Protein AF-A0A8H6H2A8-F1 (afdb_monomer)

Secondary structure (DSSP, 8-state):
---TT---PPPGGGSPPP-EESSHHHHHHHHHHHHGGGT--EEEEEEEE-TTS-EEEEEEEGGGSSPPPP---S---S------------EEEEEEE---HHHHHHHHHHHHHHHHHHT-SSHHHHHHHHHHHHHHH-GGGTT---------EEEEE------------------------------PPP----------PPP-PPPPPPTTSHHHHHHHHHHHHHHHHHHSPTTS---HHHHHHHTT--S---HHHHHHHHHTSTT-SSEEETTEEEPPPHHHHHHHHHHHHHHHHHHHHHHHHHHHH-SS-----HHHHHHHHHHHHHHTT---

Structure (mmCIF, N/CA/C/O backbone):
data_AF-A0A8H6H2A8-F1
#
_entry.id   AF-A0A8H6H2A8-F1
#
loop_
_atom_site.group_PDB
_atom_site.id
_atom_site.type_symbol
_atom_site.label_atom_id
_atom_site.label_alt_id
_atom_site.label_comp_id
_atom_site.label_asym_id
_atom_site.label_entity_id
_atom_site.label_seq_id
_atom_site.pdbx_PDB_ins_code
_atom_site.Cartn_x
_atom_site.Cartn_y
_atom_site.Cartn_z
_atom_site.occupancy
_atom_site.B_iso_or_equiv
_atom_site.auth_seq_id
_atom_site.auth_comp_id
_atom_site.auth_asym_id
_atom_site.auth_atom_id
_atom_site.pdbx_PDB_model_num
ATOM 1 N N . MET A 1 1 ? 60.264 13.060 -18.383 1.00 37.19 1 MET A N 1
ATOM 2 C CA . MET A 1 1 ? 59.856 11.649 -18.207 1.00 37.19 1 MET A CA 1
ATOM 3 C C . MET A 1 1 ? 58.954 11.602 -16.986 1.00 37.19 1 MET A C 1
ATOM 5 O O . MET A 1 1 ? 59.449 11.850 -15.898 1.00 37.19 1 MET A O 1
ATOM 9 N N . ASN A 1 2 ? 57.644 11.410 -17.161 1.00 39.28 2 ASN A N 1
ATOM 10 C CA . ASN A 1 2 ? 56.709 11.338 -16.032 1.00 39.28 2 ASN A CA 1
ATOM 11 C C . ASN A 1 2 ? 56.612 9.886 -15.532 1.00 39.28 2 ASN A C 1
ATOM 13 O O . ASN A 1 2 ? 56.582 8.978 -16.369 1.00 39.28 2 ASN A O 1
ATOM 17 N N . PRO A 1 3 ? 56.598 9.652 -14.207 1.00 50.25 3 PRO A N 1
ATOM 18 C CA . PRO A 1 3 ? 56.648 8.315 -13.637 1.00 50.25 3 PRO A CA 1
ATOM 19 C C . PRO A 1 3 ? 55.383 7.522 -13.974 1.00 50.25 3 PRO A C 1
ATOM 21 O O . PRO A 1 3 ? 54.251 7.975 -13.803 1.00 50.25 3 PRO A O 1
ATOM 24 N N . ILE A 1 4 ? 55.614 6.313 -14.474 1.00 53.09 4 ILE A N 1
ATOM 25 C CA . ILE A 1 4 ? 54.610 5.304 -14.792 1.00 53.09 4 ILE A CA 1
ATOM 26 C C . ILE A 1 4 ? 53.949 4.874 -13.476 1.00 53.09 4 ILE A C 1
ATOM 28 O O . ILE A 1 4 ? 54.603 4.243 -12.652 1.00 53.09 4 ILE A O 1
ATOM 32 N N . GLY A 1 5 ? 52.666 5.193 -13.274 1.00 55.97 5 GLY A N 1
ATOM 33 C CA . GLY A 1 5 ? 51.882 4.543 -12.215 1.00 55.97 5 GLY A CA 1
ATOM 34 C C . GLY A 1 5 ? 50.768 5.345 -11.549 1.00 55.97 5 GLY A C 1
ATOM 35 O O . GLY A 1 5 ? 49.921 4.729 -10.911 1.00 55.97 5 GLY A O 1
ATOM 36 N N . VAL A 1 6 ? 50.697 6.670 -11.701 1.00 45.81 6 VAL A N 1
ATOM 37 C CA . VAL A 1 6 ? 49.563 7.435 -11.153 1.00 45.81 6 VAL A CA 1
ATOM 38 C C . VAL A 1 6 ? 48.400 7.372 -12.153 1.00 45.81 6 VAL A C 1
ATOM 40 O O . VAL A 1 6 ? 48.590 7.768 -13.308 1.00 45.81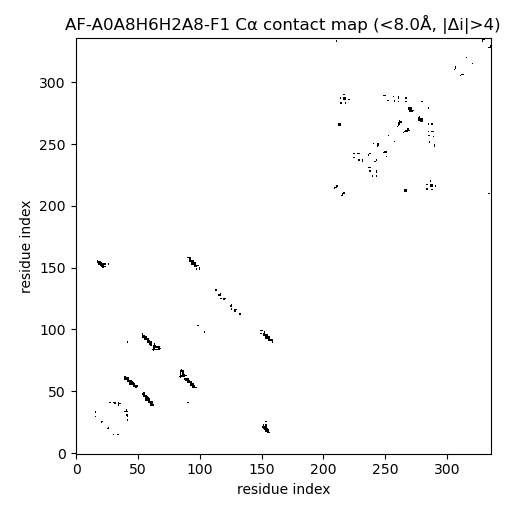 6 VAL A O 1
ATOM 43 N N . PRO A 1 7 ? 47.207 6.862 -11.781 1.00 48.47 7 PRO A N 1
ATOM 44 C CA . PRO A 1 7 ? 46.025 6.987 -12.623 1.00 48.47 7 PRO A CA 1
ATOM 45 C C . PRO A 1 7 ? 45.784 8.477 -12.842 1.00 48.47 7 PRO A C 1
ATOM 47 O O . PRO A 1 7 ? 45.537 9.193 -11.878 1.00 48.47 7 PRO A O 1
ATOM 50 N N . ILE A 1 8 ? 45.900 8.950 -14.082 1.00 53.94 8 ILE A N 1
ATOM 51 C CA . ILE A 1 8 ? 45.541 10.328 -14.424 1.00 53.94 8 ILE A CA 1
ATOM 52 C C . ILE A 1 8 ? 44.062 10.476 -14.031 1.00 53.94 8 ILE A C 1
ATOM 54 O O . ILE A 1 8 ? 43.236 9.761 -14.614 1.00 53.94 8 ILE A O 1
ATOM 58 N N . PRO A 1 9 ? 43.715 11.296 -13.019 1.00 54.91 9 PRO A N 1
ATOM 59 C CA . PRO A 1 9 ? 42.321 11.528 -12.687 1.00 54.91 9 PRO A CA 1
ATOM 60 C C . PRO A 1 9 ? 41.643 12.105 -13.927 1.00 54.91 9 PRO A C 1
ATOM 62 O O . PRO A 1 9 ? 42.248 12.878 -14.676 1.00 54.91 9 PRO A O 1
ATOM 65 N N . PHE A 1 10 ? 40.410 11.675 -14.193 1.00 56.97 10 PHE A N 1
ATOM 66 C CA . PHE A 1 10 ? 39.624 12.325 -15.234 1.00 56.97 10 PHE A CA 1
ATOM 67 C C . PHE A 1 10 ? 39.576 13.825 -14.909 1.00 56.97 10 PHE A C 1
ATOM 69 O O . PHE A 1 10 ? 39.328 14.155 -13.751 1.00 56.97 10 PHE A O 1
ATOM 76 N N . PRO A 1 11 ? 39.856 14.717 -15.876 1.00 66.38 11 PRO A N 1
ATOM 77 C CA . PRO A 1 11 ? 39.717 16.150 -15.650 1.00 66.38 11 PRO A CA 1
ATOM 78 C C . PRO A 1 11 ? 38.322 16.463 -15.099 1.00 66.38 11 PRO A C 1
ATOM 80 O O . PRO A 1 11 ? 37.357 15.857 -15.562 1.00 66.38 11 PRO A O 1
ATOM 83 N N . ASP A 1 12 ? 38.196 17.418 -14.176 1.00 61.22 12 ASP A N 1
ATOM 84 C CA . ASP A 1 12 ? 36.884 17.817 -13.631 1.00 61.22 12 ASP A CA 1
ATOM 85 C C . ASP A 1 12 ? 35.915 18.293 -14.734 1.00 61.22 12 ASP A C 1
ATOM 87 O O . ASP A 1 12 ? 34.704 18.145 -14.621 1.00 61.22 12 ASP A O 1
ATOM 91 N N . ASP A 1 13 ? 36.449 18.764 -15.867 1.00 68.06 13 ASP A N 1
ATOM 92 C CA . ASP A 1 13 ? 35.697 19.148 -17.071 1.00 68.06 13 ASP A CA 1
ATOM 93 C C . ASP A 1 13 ? 35.459 17.985 -18.069 1.00 68.06 13 ASP A C 1
ATOM 95 O O . ASP A 1 13 ? 35.102 18.175 -19.235 1.00 68.06 13 ASP A O 1
ATOM 99 N N . ALA A 1 14 ? 35.686 16.737 -17.653 1.00 69.62 14 ALA A N 1
ATOM 100 C CA . ALA A 1 14 ? 35.443 15.563 -18.493 1.00 69.62 14 ALA A CA 1
ATOM 101 C C . ALA A 1 14 ? 33.960 15.160 -18.551 1.00 69.62 14 ALA A C 1
ATOM 103 O O . ALA A 1 14 ? 33.600 14.291 -19.354 1.00 69.62 14 ALA A O 1
ATOM 104 N N . MET A 1 15 ? 33.103 15.756 -17.714 1.00 74.62 15 MET A N 1
ATOM 105 C CA . MET A 1 15 ? 31.691 15.396 -17.568 1.00 74.62 15 MET A CA 1
ATOM 106 C C . MET A 1 15 ? 30.780 16.629 -17.656 1.00 74.62 15 MET A C 1
ATOM 108 O O . MET A 1 15 ? 31.167 17.698 -17.185 1.00 74.62 15 MET A O 1
ATOM 112 N N . PRO A 1 16 ? 29.576 16.509 -18.253 1.00 82.94 16 PRO A N 1
ATOM 113 C CA . PRO A 1 16 ? 28.586 17.574 -18.159 1.00 82.94 16 PRO A CA 1
ATOM 114 C C . PRO A 1 16 ? 28.191 17.769 -16.688 1.00 82.94 16 PRO A C 1
ATOM 116 O O . PRO A 1 16 ? 28.151 16.775 -15.956 1.00 82.94 16 PRO A O 1
ATOM 119 N N . PRO A 1 17 ? 27.891 19.008 -16.261 1.00 80.62 17 PRO A N 1
ATOM 120 C CA . PRO A 1 17 ? 27.576 19.302 -14.869 1.00 80.62 17 PRO A CA 1
ATOM 121 C C . PRO A 1 17 ? 26.368 18.493 -14.391 1.00 80.62 17 PRO A C 1
ATOM 123 O O . PRO A 1 17 ? 25.389 18.321 -15.125 1.00 80.62 17 PRO A O 1
ATOM 126 N N . GLU A 1 18 ? 26.437 18.006 -13.152 1.00 81.44 18 GLU A N 1
ATOM 127 C CA . GLU A 1 18 ? 25.269 17.442 -12.484 1.00 81.44 18 GLU A CA 1
ATOM 128 C C . GLU A 1 18 ? 24.249 18.558 -12.225 1.00 81.44 18 GLU A C 1
ATOM 130 O O . GLU A 1 18 ? 24.601 19.674 -11.844 1.00 81.44 18 GLU A O 1
ATOM 135 N N . GLY A 1 19 ? 22.975 18.262 -12.465 1.00 80.69 19 GLY A N 1
ATOM 136 C CA . GLY A 1 19 ? 21.906 19.243 -12.364 1.00 80.69 19 GLY A CA 1
ATOM 137 C C . GLY A 1 19 ? 20.538 18.590 -12.254 1.00 80.69 19 GLY A C 1
ATOM 138 O O . GLY A 1 19 ? 20.377 17.387 -12.492 1.00 80.69 19 GLY A O 1
ATOM 139 N N . GLN A 1 20 ? 19.571 19.414 -11.867 1.00 83.00 20 GLN A N 1
ATOM 140 C CA . GLN A 1 20 ? 18.151 19.106 -11.899 1.00 83.00 20 GLN A CA 1
ATOM 141 C C . GLN A 1 20 ? 17.532 19.850 -13.078 1.00 83.00 20 GLN A C 1
ATOM 143 O O . GLN A 1 20 ? 17.804 21.032 -13.272 1.00 83.00 20 GLN A O 1
ATOM 148 N N . TYR A 1 21 ? 16.722 19.149 -13.860 1.00 84.38 21 TYR A N 1
ATOM 149 C CA . TYR A 1 21 ? 16.063 19.700 -15.043 1.00 84.38 21 TYR A CA 1
ATOM 150 C C . TYR A 1 21 ? 14.575 19.446 -14.941 1.00 84.38 21 TYR A C 1
ATOM 152 O O . TYR A 1 21 ? 14.200 18.329 -14.596 1.00 84.38 21 TYR A O 1
ATOM 160 N N . SER A 1 22 ? 13.762 20.446 -15.266 1.00 80.62 22 SER A N 1
ATOM 161 C CA . SER A 1 22 ? 12.299 20.401 -15.166 1.00 80.62 22 SER A CA 1
ATOM 162 C C . SER A 1 22 ? 11.651 19.453 -16.178 1.00 80.62 22 SER A C 1
ATOM 164 O O . SER A 1 22 ? 10.525 19.000 -15.973 1.00 80.62 22 SER A O 1
ATOM 166 N N . SER A 1 23 ? 12.363 19.140 -17.267 1.00 85.00 23 SER A N 1
ATOM 167 C CA . SER A 1 23 ? 11.914 18.199 -18.287 1.00 85.00 23 SER A CA 1
ATOM 168 C C . SER A 1 23 ? 13.063 17.428 -18.935 1.00 85.00 23 SER A C 1
ATOM 170 O O . SER A 1 23 ? 14.246 17.792 -18.875 1.00 85.00 23 SER A O 1
ATOM 172 N N . ARG A 1 24 ? 12.709 16.335 -19.619 1.00 85.50 24 ARG A N 1
ATOM 173 C CA . ARG A 1 24 ? 13.654 15.539 -20.412 1.00 85.50 24 ARG A CA 1
ATOM 174 C C . ARG A 1 24 ? 14.283 16.349 -21.543 1.00 85.50 24 ARG A C 1
ATOM 176 O O . ARG A 1 24 ? 15.448 16.133 -21.872 1.00 85.50 24 ARG A O 1
ATOM 183 N N . GLU A 1 25 ? 13.511 17.233 -22.158 1.00 88.50 25 GLU A N 1
ATOM 184 C CA . GLU A 1 25 ? 13.941 18.057 -23.289 1.00 88.50 25 GLU A CA 1
ATOM 185 C C . GLU A 1 25 ? 14.965 19.102 -22.850 1.00 88.50 25 GLU A C 1
ATOM 187 O O . GLU A 1 25 ? 15.980 19.295 -23.524 1.00 88.50 25 GLU A O 1
ATOM 192 N N . GLU A 1 26 ? 14.750 19.706 -21.681 1.00 89.50 26 GLU A N 1
ATOM 193 C CA . GLU A 1 26 ? 15.686 20.646 -21.072 1.00 89.50 26 GLU A CA 1
ATOM 194 C C . GLU A 1 26 ? 17.021 19.959 -20.755 1.00 89.50 26 GLU A C 1
ATOM 196 O O . GLU A 1 26 ? 18.082 20.429 -21.175 1.00 89.50 26 GLU A O 1
ATOM 201 N N . LEU A 1 27 ? 16.967 18.780 -20.124 1.00 91.44 27 LEU A N 1
ATOM 202 C CA . LEU A 1 27 ? 18.142 17.940 -19.884 1.00 91.44 27 LEU A CA 1
ATOM 203 C C . LEU A 1 27 ? 18.906 17.654 -21.187 1.00 91.44 27 LEU A C 1
ATOM 205 O O . LEU A 1 27 ? 20.123 17.825 -21.241 1.00 91.44 27 LEU A O 1
ATOM 209 N N . VAL A 1 28 ? 18.211 17.200 -22.238 1.00 90.62 28 VAL A N 1
ATOM 210 C CA . VAL A 1 28 ? 18.829 16.859 -23.534 1.00 90.62 28 VAL A CA 1
ATOM 211 C C . VAL A 1 28 ? 19.481 18.080 -24.177 1.00 90.62 28 VAL A C 1
ATOM 213 O O . VAL A 1 28 ? 20.552 17.961 -24.778 1.00 90.62 28 VAL A O 1
ATOM 216 N N . THR A 1 29 ? 18.858 19.244 -24.036 1.00 93.56 29 THR A N 1
ATOM 217 C CA . THR A 1 29 ? 19.388 20.512 -24.537 1.00 93.56 29 THR A CA 1
ATOM 218 C C . THR A 1 29 ? 20.667 20.887 -23.794 1.00 93.56 29 THR A C 1
ATOM 220 O O . THR A 1 29 ? 21.688 21.143 -24.433 1.00 93.56 29 THR A O 1
ATOM 223 N N . ALA A 1 30 ? 20.663 20.817 -22.461 1.00 92.00 30 ALA A N 1
ATOM 224 C CA . ALA A 1 30 ? 21.814 21.155 -21.629 1.00 92.00 30 ALA A CA 1
ATOM 225 C C . ALA A 1 30 ? 23.028 20.244 -21.890 1.00 92.00 30 ALA A C 1
ATOM 227 O O . ALA A 1 30 ? 24.137 20.729 -22.132 1.00 92.00 30 ALA A O 1
ATOM 228 N N . ILE A 1 31 ? 22.832 18.919 -21.917 1.00 92.69 31 ILE A N 1
ATOM 229 C CA . ILE A 1 31 ? 23.939 17.968 -22.135 1.00 92.69 31 ILE A CA 1
ATOM 230 C C . ILE A 1 31 ? 24.533 18.092 -23.544 1.00 92.69 31 ILE A C 1
ATOM 232 O O . ILE A 1 31 ? 25.737 17.905 -23.722 1.00 92.69 31 ILE A O 1
ATOM 236 N N . ASN A 1 32 ? 23.715 18.421 -24.553 1.00 92.62 32 ASN A N 1
ATOM 237 C CA . ASN A 1 32 ? 24.189 18.600 -25.924 1.00 92.62 32 ASN A CA 1
ATOM 238 C C . ASN A 1 32 ? 24.829 19.972 -26.146 1.00 92.62 32 ASN A C 1
ATOM 240 O O . ASN A 1 32 ? 25.811 20.043 -26.879 1.00 92.62 32 ASN A O 1
ATOM 244 N N . ALA A 1 33 ? 24.363 21.030 -25.476 1.00 92.69 33 ALA A N 1
ATOM 245 C CA . ALA A 1 33 ? 25.051 22.321 -25.455 1.00 92.69 33 ALA A CA 1
ATOM 246 C C . ALA A 1 33 ? 26.467 22.189 -24.866 1.00 92.69 33 ALA A C 1
ATOM 248 O O . ALA A 1 33 ? 27.418 22.760 -25.397 1.00 92.69 33 ALA A O 1
ATOM 249 N N . TRP A 1 34 ? 26.632 21.359 -23.830 1.00 90.69 34 TRP A N 1
ATOM 250 C CA . TRP A 1 34 ? 27.943 21.049 -23.255 1.00 90.69 34 TRP A CA 1
ATOM 251 C C . TRP A 1 34 ? 28.815 20.168 -24.175 1.00 90.69 34 TRP A C 1
ATOM 253 O O . TRP A 1 34 ? 30.027 20.379 -24.286 1.00 90.69 34 TRP A O 1
ATOM 263 N N . ALA A 1 35 ? 28.220 19.192 -24.867 1.00 90.50 35 ALA A N 1
ATOM 264 C CA . ALA A 1 35 ? 28.941 18.258 -25.736 1.00 90.50 35 ALA A CA 1
ATOM 265 C C . ALA A 1 35 ? 29.340 18.854 -27.103 1.00 90.50 35 ALA A C 1
ATOM 267 O O . ALA A 1 35 ? 30.385 18.490 -27.651 1.00 90.50 35 ALA A O 1
ATOM 268 N N . ALA A 1 36 ? 28.555 19.796 -27.636 1.00 90.38 36 ALA A N 1
ATOM 269 C CA . ALA A 1 36 ? 28.758 20.417 -28.946 1.00 90.38 36 ALA A CA 1
ATOM 270 C C . ALA A 1 36 ? 30.177 20.989 -29.163 1.00 90.38 36 ALA A C 1
ATOM 272 O O . ALA A 1 36 ? 30.823 20.578 -30.134 1.00 90.38 36 ALA A O 1
ATOM 273 N N . PRO A 1 37 ? 30.731 21.848 -28.278 1.00 90.31 37 PRO A N 1
ATOM 274 C CA . PRO A 1 37 ? 32.101 22.350 -28.435 1.00 90.31 37 PRO A CA 1
ATOM 275 C C . PRO A 1 37 ? 33.167 21.249 -28.309 1.00 90.31 37 PRO A C 1
ATOM 277 O O . PRO A 1 37 ? 34.277 21.401 -28.811 1.00 90.31 37 PRO A O 1
ATOM 280 N N . ARG A 1 38 ? 32.830 20.106 -27.694 1.00 89.06 38 ARG A N 1
ATOM 281 C CA . ARG A 1 38 ? 33.706 18.929 -27.545 1.00 89.06 38 ARG A CA 1
ATOM 282 C C . ARG A 1 38 ? 33.599 17.962 -28.737 1.00 89.06 38 ARG A C 1
ATOM 284 O O . ARG A 1 38 ? 34.302 16.950 -28.797 1.00 89.06 38 ARG A O 1
ATOM 291 N N . GLY A 1 39 ? 32.758 18.284 -29.724 1.00 88.31 39 GLY A N 1
ATOM 292 C CA . GLY A 1 39 ? 32.689 17.618 -31.024 1.00 88.31 39 GLY A CA 1
ATOM 293 C C . GLY A 1 39 ? 31.913 16.299 -31.044 1.00 88.31 39 GLY A C 1
ATOM 294 O O . GLY A 1 39 ? 32.084 15.509 -31.979 1.00 88.31 39 GLY A O 1
ATOM 295 N N . TYR A 1 40 ? 31.089 16.027 -30.038 1.00 88.19 40 TYR A N 1
ATOM 296 C CA . TYR A 1 40 ? 30.204 14.861 -30.000 1.00 88.19 40 TYR A CA 1
ATOM 297 C C . TYR A 1 40 ? 28.810 15.258 -29.519 1.00 88.19 40 TYR A C 1
ATOM 299 O O . TYR A 1 40 ? 28.599 16.372 -29.051 1.00 88.19 40 TYR A O 1
ATOM 307 N N . ALA A 1 41 ? 27.858 14.341 -29.654 1.00 91.00 41 ALA A N 1
ATOM 308 C CA . ALA A 1 41 ? 26.495 14.531 -29.179 1.00 91.00 41 ALA A CA 1
ATOM 309 C C . ALA A 1 41 ? 26.055 13.339 -28.331 1.00 91.00 41 ALA A C 1
ATOM 311 O O . ALA A 1 41 ? 26.532 12.212 -28.498 1.00 91.00 41 ALA A O 1
ATOM 312 N N . PHE A 1 42 ? 25.127 13.587 -27.417 1.00 90.88 42 PHE A N 1
ATOM 313 C CA . PHE A 1 42 ? 24.469 12.552 -26.644 1.00 90.88 42 PHE A CA 1
ATOM 314 C C . PHE A 1 42 ? 23.199 12.085 -27.353 1.00 90.88 42 PHE A C 1
ATOM 316 O O . PHE A 1 42 ? 22.368 12.874 -27.792 1.00 90.88 42 PHE A O 1
ATOM 323 N N . SER A 1 43 ? 23.038 10.768 -27.430 1.00 89.44 43 SER A N 1
ATOM 324 C CA . SER A 1 43 ? 21.867 10.095 -27.991 1.00 89.44 43 SER A CA 1
ATOM 325 C C . SER A 1 43 ? 21.322 9.081 -26.994 1.00 89.44 43 SER A C 1
ATOM 327 O O . SER A 1 43 ? 22.065 8.549 -26.169 1.00 89.44 43 SER A O 1
ATOM 329 N N . VAL A 1 44 ? 20.019 8.810 -27.040 1.00 90.69 44 VAL A N 1
ATOM 330 C CA . VAL A 1 44 ? 19.383 7.851 -26.127 1.00 90.69 44 VAL A CA 1
ATOM 331 C C . VAL A 1 44 ? 19.896 6.445 -26.436 1.00 90.69 44 VAL A C 1
ATOM 333 O O . VAL A 1 44 ? 19.683 5.927 -27.529 1.00 90.69 44 VAL A O 1
ATOM 336 N N . LYS A 1 45 ? 20.553 5.814 -25.460 1.00 87.38 45 LYS A N 1
ATOM 337 C CA . LYS A 1 45 ? 20.998 4.418 -25.539 1.00 87.38 45 LYS A CA 1
ATOM 338 C C . LYS A 1 45 ? 19.904 3.460 -25.089 1.00 87.38 45 LYS A C 1
ATOM 340 O O . LYS A 1 45 ? 19.658 2.449 -25.736 1.00 87.38 45 LYS A O 1
ATOM 345 N N . SER A 1 46 ? 19.286 3.759 -23.951 1.00 87.94 46 SER A N 1
ATOM 346 C CA . SER A 1 46 ? 18.216 2.950 -23.372 1.00 87.94 46 SER A CA 1
ATOM 347 C C . SER A 1 46 ? 17.369 3.788 -22.428 1.00 87.94 46 SER A C 1
ATOM 349 O O . SER A 1 46 ? 17.894 4.654 -21.729 1.00 87.94 46 SER A O 1
ATOM 351 N N . SER A 1 47 ? 16.080 3.479 -22.365 1.00 89.81 47 SER A N 1
ATOM 352 C CA . SER A 1 47 ? 15.149 4.009 -21.374 1.00 89.81 47 SER A CA 1
ATOM 353 C C . SER A 1 47 ? 14.480 2.831 -20.681 1.00 89.81 47 SER A C 1
ATOM 355 O O . SER A 1 47 ? 14.055 1.897 -21.358 1.00 89.81 47 SER A O 1
ATOM 357 N N . VAL A 1 48 ? 14.438 2.841 -19.352 1.00 89.38 48 VAL A N 1
ATOM 358 C CA . VAL A 1 48 ? 13.823 1.776 -18.554 1.00 89.38 48 VAL A CA 1
ATOM 359 C C . VAL A 1 48 ? 12.974 2.412 -17.467 1.00 89.38 48 VAL A C 1
ATOM 361 O O . VAL A 1 48 ? 13.476 3.226 -16.693 1.00 89.38 48 VAL A O 1
ATOM 364 N N . VAL A 1 49 ? 11.709 2.005 -17.393 1.00 86.38 49 VAL A N 1
ATOM 365 C CA . VAL A 1 49 ? 10.841 2.306 -16.253 1.00 86.38 49 VAL A CA 1
ATOM 366 C C . VAL A 1 49 ? 11.199 1.334 -15.133 1.00 86.38 49 VAL A C 1
ATOM 368 O O . VAL A 1 49 ? 11.205 0.118 -15.324 1.00 86.38 49 VAL A O 1
ATOM 371 N N . THR A 1 50 ? 11.579 1.859 -13.976 1.00 78.19 50 THR A N 1
ATOM 372 C CA . THR A 1 50 ? 11.900 1.054 -12.801 1.00 78.19 50 THR A CA 1
ATOM 373 C C . THR A 1 50 ? 10.622 0.464 -12.198 1.00 78.19 50 THR A C 1
ATOM 375 O O . THR A 1 50 ? 9.539 1.015 -12.388 1.00 78.19 50 THR A O 1
ATOM 378 N N . PRO A 1 51 ? 10.716 -0.605 -11.384 1.00 75.50 51 PRO A N 1
ATOM 379 C CA . PRO A 1 51 ? 9.564 -1.130 -10.644 1.00 75.50 51 PRO A CA 1
ATOM 380 C C . PRO A 1 51 ? 8.868 -0.094 -9.745 1.00 75.50 51 PRO A C 1
ATOM 382 O O . PRO A 1 51 ? 7.706 -0.261 -9.402 1.00 75.50 51 PRO A O 1
ATOM 385 N N . SER A 1 52 ? 9.569 0.986 -9.384 1.00 71.19 52 SER A N 1
ATOM 386 C CA . SER A 1 52 ? 9.024 2.127 -8.644 1.00 71.19 52 SER A CA 1
ATOM 387 C C . SER A 1 52 ? 8.277 3.144 -9.524 1.00 71.19 52 SER A C 1
ATOM 389 O O . SER A 1 52 ? 8.018 4.245 -9.055 1.00 71.19 52 SER A O 1
ATOM 391 N N . GLY A 1 53 ? 8.036 2.842 -10.805 1.00 76.19 53 GLY A N 1
ATOM 392 C CA . GLY A 1 53 ? 7.362 3.726 -11.763 1.00 76.19 53 GLY A CA 1
ATOM 393 C C . GLY A 1 53 ? 8.213 4.878 -12.312 1.00 76.19 53 GLY A C 1
ATOM 394 O O . GLY A 1 53 ? 7.683 5.723 -13.017 1.00 76.19 53 GLY A O 1
ATOM 395 N N . ARG A 1 54 ? 9.520 4.931 -12.016 1.00 80.88 54 ARG A N 1
ATOM 396 C CA . ARG A 1 54 ? 10.404 6.047 -12.408 1.00 80.88 54 ARG A CA 1
ATOM 397 C C . ARG A 1 54 ? 11.147 5.736 -13.695 1.00 80.88 54 ARG A C 1
ATOM 399 O O . ARG A 1 54 ? 11.651 4.628 -13.863 1.00 80.88 54 ARG A O 1
ATOM 406 N N . THR A 1 55 ? 11.337 6.717 -14.561 1.00 86.94 55 THR A N 1
ATOM 407 C CA . THR A 1 55 ? 12.119 6.536 -15.784 1.00 86.94 55 THR A CA 1
ATOM 408 C C . THR A 1 55 ? 13.609 6.756 -15.533 1.00 86.94 55 THR A C 1
ATOM 410 O O . THR A 1 55 ? 14.058 7.823 -15.112 1.00 86.94 55 THR A O 1
ATOM 413 N N . ARG A 1 56 ? 14.426 5.752 -15.854 1.00 88.69 56 ARG A N 1
ATOM 414 C CA . ARG A 1 56 ? 15.881 5.889 -15.968 1.00 88.69 56 ARG A CA 1
ATOM 415 C C . ARG A 1 56 ? 16.269 5.902 -17.440 1.00 88.69 56 ARG A C 1
ATOM 417 O O . ARG A 1 56 ? 16.084 4.908 -18.142 1.00 88.69 56 ARG A O 1
ATOM 424 N N . VAL A 1 57 ? 16.883 6.992 -17.887 1.00 91.56 57 VAL A N 1
ATOM 425 C CA . VAL A 1 57 ? 17.368 7.148 -19.263 1.00 91.56 57 VAL A CA 1
ATOM 426 C C . VAL A 1 57 ? 18.891 7.151 -19.273 1.00 91.56 57 VAL A C 1
ATOM 428 O O . VAL A 1 57 ? 19.530 7.858 -18.499 1.00 91.56 57 VAL A O 1
ATOM 431 N N . ILE A 1 58 ? 19.490 6.357 -20.156 1.00 91.00 58 ILE A N 1
ATOM 432 C CA . ILE A 1 58 ? 20.929 6.368 -20.419 1.00 91.00 58 ILE A CA 1
ATOM 433 C C . ILE A 1 58 ? 21.156 7.068 -21.752 1.00 91.00 58 ILE A C 1
ATOM 435 O O . ILE A 1 58 ? 20.658 6.609 -22.783 1.00 91.00 58 ILE A O 1
ATOM 439 N N . TYR A 1 59 ? 21.949 8.134 -21.738 1.00 91.12 59 TYR A N 1
ATOM 440 C CA . TYR A 1 59 ? 22.420 8.808 -22.941 1.00 91.12 59 TYR A CA 1
ATOM 441 C C . TYR A 1 59 ? 23.871 8.417 -23.214 1.00 91.12 59 TYR A C 1
ATOM 443 O O . TYR A 1 59 ? 24.706 8.455 -22.316 1.00 91.12 59 TYR A O 1
ATOM 451 N N . SER A 1 60 ? 24.188 8.033 -24.447 1.00 90.12 60 SER A N 1
ATOM 452 C CA . SER A 1 60 ? 25.541 7.677 -24.879 1.00 90.12 60 SER A CA 1
ATOM 453 C C . SER A 1 60 ? 26.052 8.594 -25.974 1.00 90.12 60 SER A C 1
ATOM 455 O O . SER A 1 60 ? 25.272 9.094 -26.786 1.00 90.12 60 SER A O 1
ATOM 457 N N . CYS A 1 61 ? 27.374 8.736 -26.034 1.00 88.81 61 CYS A N 1
ATOM 458 C CA . CYS A 1 61 ? 28.060 9.406 -27.131 1.00 88.81 61 CYS A CA 1
ATOM 459 C C . CYS A 1 61 ? 27.657 8.799 -28.491 1.00 88.81 61 CYS A C 1
ATOM 461 O O . CYS A 1 61 ? 27.667 7.578 -28.670 1.00 88.81 61 CYS A O 1
ATOM 463 N N . ASP A 1 62 ? 27.357 9.648 -29.471 1.00 85.94 62 ASP A N 1
ATOM 464 C CA . ASP A 1 62 ? 27.032 9.294 -30.860 1.00 85.94 62 ASP A CA 1
ATOM 465 C C . ASP A 1 62 ? 28.153 8.503 -31.567 1.00 85.94 62 ASP A C 1
ATOM 467 O O . ASP A 1 62 ? 27.907 7.703 -32.477 1.00 85.94 62 ASP A O 1
ATOM 471 N N . ARG A 1 63 ? 29.394 8.638 -31.086 1.00 84.44 63 ARG A N 1
ATOM 472 C CA . ARG A 1 63 ? 30.557 7.849 -31.526 1.00 84.44 63 ARG A CA 1
ATOM 473 C C . ARG A 1 63 ? 30.610 6.438 -30.911 1.00 84.44 63 ARG A C 1
ATOM 475 O O . ARG A 1 63 ? 31.475 5.642 -31.280 1.00 84.44 63 ARG A O 1
ATOM 482 N N . GLY A 1 64 ? 29.719 6.107 -29.977 1.00 75.31 64 GLY A N 1
ATOM 483 C CA . GLY A 1 64 ? 29.704 4.841 -29.235 1.00 75.31 64 GLY A CA 1
ATOM 484 C C . GLY A 1 64 ? 28.945 3.690 -29.896 1.00 75.31 64 GLY A C 1
ATOM 485 O O . GLY A 1 64 ? 29.201 2.526 -29.589 1.00 75.31 64 GLY A O 1
ATOM 486 N N . ALA A 1 65 ? 28.022 3.976 -30.817 1.00 63.69 65 ALA A N 1
ATOM 487 C CA . ALA A 1 65 ? 27.161 2.946 -31.395 1.00 63.69 65 ALA A CA 1
ATOM 488 C C . ALA A 1 65 ? 27.935 1.996 -32.333 1.00 63.69 65 ALA A C 1
ATOM 490 O O . ALA A 1 65 ? 28.347 2.386 -33.420 1.00 63.69 65 ALA A O 1
ATOM 491 N N . GLY A 1 66 ? 28.072 0.718 -31.968 1.00 59.75 66 GLY A N 1
ATOM 492 C CA . GLY A 1 66 ? 28.593 -0.342 -32.843 1.00 59.75 66 GLY A CA 1
ATOM 493 C C . GLY A 1 66 ? 30.070 -0.707 -32.642 1.00 59.75 66 GLY A C 1
ATOM 494 O O . GLY A 1 66 ? 30.778 -0.141 -31.816 1.00 59.75 66 GLY A O 1
ATOM 495 N N . LYS A 1 67 ? 30.533 -1.717 -33.391 1.00 56.00 67 LYS A N 1
ATOM 496 C CA . LYS A 1 67 ? 31.922 -2.203 -33.333 1.00 56.00 67 LYS A CA 1
ATOM 497 C C . LYS A 1 67 ? 32.852 -1.208 -34.034 1.00 56.00 67 LYS A C 1
ATOM 499 O O . LYS A 1 67 ? 32.517 -0.736 -35.122 1.00 56.00 67 LYS A O 1
ATOM 504 N N . ALA A 1 68 ? 34.022 -0.944 -33.447 1.00 56.38 68 ALA A N 1
ATOM 505 C CA . ALA A 1 68 ? 35.089 -0.205 -34.118 1.00 56.38 68 ALA A CA 1
ATOM 506 C C . ALA A 1 68 ? 35.367 -0.828 -35.504 1.00 56.38 68 ALA A C 1
ATOM 508 O O . ALA A 1 68 ? 35.261 -2.056 -35.650 1.00 56.38 68 ALA A O 1
ATOM 509 N N . PRO A 1 69 ? 35.685 -0.023 -36.536 1.00 57.22 69 PRO A N 1
ATOM 510 C CA . PRO A 1 69 ? 35.987 -0.553 -37.857 1.00 57.22 69 PRO A CA 1
ATOM 511 C C . PRO A 1 69 ? 37.085 -1.613 -37.751 1.00 57.22 69 PRO A C 1
ATOM 513 O O . PRO A 1 69 ? 38.171 -1.335 -37.249 1.00 57.22 69 PRO A O 1
ATOM 516 N N . LYS A 1 70 ? 36.820 -2.837 -38.224 1.00 60.88 70 LYS A N 1
ATOM 517 C CA . LYS A 1 70 ? 37.891 -3.824 -38.389 1.00 60.88 70 LYS A CA 1
ATOM 518 C C . LYS A 1 70 ? 38.873 -3.246 -39.404 1.00 60.88 70 LYS A C 1
ATOM 520 O O . LYS A 1 70 ? 38.456 -2.951 -40.527 1.00 60.88 70 LYS A O 1
ATOM 525 N N . VAL A 1 71 ? 40.139 -3.083 -39.022 1.00 61.22 71 VAL A N 1
ATOM 526 C CA . VAL A 1 71 ? 41.218 -2.746 -39.958 1.00 61.22 71 VAL A CA 1
ATOM 527 C C . VAL A 1 71 ? 41.275 -3.881 -40.978 1.00 61.22 71 VAL A C 1
ATOM 529 O O . VAL A 1 71 ? 41.749 -4.973 -40.680 1.00 61.22 71 VAL A O 1
ATOM 532 N N . LYS A 1 72 ? 40.681 -3.676 -42.156 1.00 57.47 72 LYS A N 1
ATOM 533 C CA . LYS A 1 72 ? 40.842 -4.601 -43.278 1.00 57.47 72 LYS A CA 1
ATOM 534 C C . LYS A 1 72 ? 42.144 -4.223 -43.991 1.00 57.47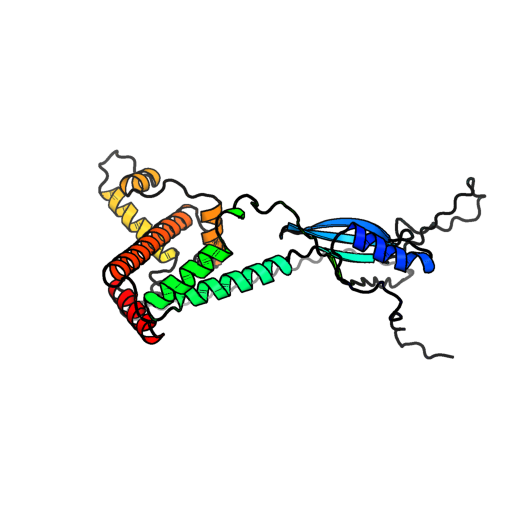 72 LYS A C 1
ATOM 536 O O . LYS A 1 72 ? 42.376 -3.024 -44.154 1.00 57.47 72 LYS A O 1
ATOM 541 N N . PRO A 1 73 ? 42.968 -5.193 -44.431 1.00 58.12 73 PRO A N 1
ATOM 542 C CA . PRO A 1 73 ? 44.095 -4.889 -45.305 1.00 58.12 73 PRO A CA 1
ATOM 543 C C . PRO A 1 73 ? 43.574 -4.150 -46.540 1.00 58.12 73 PRO A C 1
ATOM 545 O O . PRO A 1 73 ? 42.445 -4.399 -46.975 1.00 58.12 73 PRO A O 1
ATOM 548 N N . ALA A 1 74 ? 44.374 -3.203 -47.031 1.00 56.78 74 ALA A N 1
ATOM 549 C CA . ALA A 1 74 ? 44.024 -2.172 -48.003 1.00 56.78 74 ALA A CA 1
ATOM 550 C C . ALA A 1 74 ? 43.489 -2.730 -49.338 1.00 56.78 74 ALA A C 1
ATOM 552 O O . ALA A 1 74 ? 44.168 -2.722 -50.355 1.00 56.78 74 ALA A O 1
ATOM 553 N N . LYS A 1 75 ? 42.241 -3.201 -49.359 1.00 60.81 75 LYS A N 1
ATOM 554 C CA . LYS A 1 75 ? 41.431 -3.250 -50.573 1.00 60.81 75 LYS A CA 1
ATOM 555 C C . LYS A 1 75 ? 40.639 -1.960 -50.649 1.00 60.81 75 LYS A C 1
ATOM 557 O O . LYS A 1 75 ? 39.958 -1.577 -49.694 1.00 60.81 75 LYS A O 1
ATOM 562 N N . GLU A 1 76 ? 40.773 -1.308 -51.794 1.00 60.91 76 GLU A N 1
ATOM 563 C CA . GLU A 1 76 ? 40.181 -0.025 -52.133 1.00 60.91 76 GLU A CA 1
ATOM 564 C C . GLU A 1 76 ? 38.709 0.041 -51.701 1.00 60.91 76 GLU A C 1
ATOM 566 O O . GLU A 1 76 ? 37.853 -0.753 -52.109 1.00 60.91 76 GLU A O 1
ATOM 571 N N . ARG A 1 77 ? 38.422 0.949 -50.763 1.00 60.88 77 ARG A N 1
ATOM 572 C CA . ARG A 1 77 ? 37.084 1.111 -50.193 1.00 60.88 77 ARG A CA 1
ATOM 573 C C . ARG A 1 77 ? 36.129 1.594 -51.282 1.00 60.88 77 ARG A C 1
ATOM 575 O O . ARG A 1 77 ? 36.168 2.757 -51.658 1.00 60.88 77 ARG A O 1
ATOM 582 N N . LYS A 1 78 ? 35.171 0.745 -51.670 1.00 64.81 78 LYS A N 1
ATOM 583 C CA . LYS A 1 78 ? 34.110 1.060 -52.652 1.00 64.81 78 LYS A CA 1
ATOM 584 C C . LYS A 1 78 ? 33.228 2.278 -52.307 1.00 64.81 78 LYS A C 1
ATOM 586 O O . LYS A 1 78 ? 32.521 2.768 -53.177 1.00 64.81 78 LYS A O 1
ATOM 591 N N . ARG A 1 79 ? 33.206 2.756 -51.053 1.00 66.50 79 ARG A N 1
ATOM 592 C C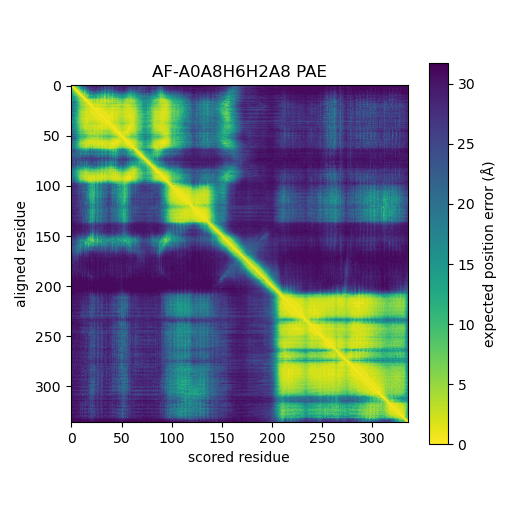A . ARG A 1 79 ? 32.439 3.947 -50.631 1.00 66.50 79 ARG A CA 1
ATOM 593 C C . ARG A 1 79 ? 33.283 4.878 -49.749 1.00 66.50 79 ARG A C 1
ATOM 595 O O . ARG A 1 79 ? 33.880 4.441 -48.755 1.00 66.50 79 ARG A O 1
ATOM 602 N N . LYS A 1 80 ? 33.248 6.182 -50.057 1.00 57.81 80 LYS A N 1
ATOM 603 C CA . LYS A 1 80 ? 33.853 7.284 -49.275 1.00 57.81 80 LYS A CA 1
ATOM 604 C C . LYS A 1 80 ? 33.073 7.639 -47.993 1.00 57.81 80 LYS A C 1
ATOM 606 O O . LYS A 1 80 ? 33.204 8.733 -47.470 1.00 57.81 80 LYS A O 1
ATOM 611 N N . THR A 1 81 ? 32.263 6.741 -47.441 1.00 60.16 81 THR A N 1
ATOM 612 C CA . THR A 1 81 ? 31.539 6.995 -46.183 1.00 60.16 81 THR A CA 1
ATOM 613 C C . THR A 1 81 ? 32.382 6.549 -44.993 1.00 60.16 81 THR A C 1
ATOM 615 O O . THR A 1 81 ? 32.560 5.351 -44.769 1.00 60.16 81 THR A O 1
ATOM 618 N N . THR A 1 82 ? 32.972 7.489 -44.255 1.00 62.12 82 THR A N 1
ATOM 619 C CA . THR A 1 82 ? 33.642 7.219 -42.974 1.00 62.12 82 THR A CA 1
ATOM 620 C C . THR A 1 82 ? 32.597 7.196 -41.858 1.00 62.12 82 THR A C 1
ATOM 622 O O . THR A 1 82 ? 31.723 8.053 -41.783 1.00 62.12 82 THR A O 1
ATOM 625 N N . THR A 1 83 ? 32.641 6.178 -41.000 1.00 66.69 83 THR A N 1
ATOM 626 C CA . THR A 1 83 ? 31.833 6.175 -39.776 1.00 66.69 83 THR A CA 1
ATOM 627 C C . THR A 1 83 ? 32.546 7.011 -38.716 1.00 66.69 83 THR A C 1
ATOM 629 O O . THR A 1 83 ? 33.748 6.841 -38.522 1.00 66.69 83 THR A O 1
ATOM 632 N N . ARG A 1 84 ? 31.819 7.886 -38.010 1.00 68.19 84 ARG A N 1
ATOM 633 C CA . ARG A 1 84 ? 32.336 8.606 -36.827 1.00 68.19 84 ARG A CA 1
ATOM 634 C C . ARG A 1 84 ? 32.405 7.720 -35.572 1.00 68.19 84 ARG A C 1
ATOM 636 O O . ARG A 1 84 ? 32.834 8.177 -34.519 1.00 68.19 84 ARG A O 1
ATOM 643 N N . ARG A 1 85 ? 31.969 6.459 -35.670 1.00 75.00 85 ARG A N 1
ATOM 644 C CA . ARG A 1 85 ? 31.892 5.519 -34.544 1.00 75.00 85 ARG A CA 1
ATOM 645 C C . ARG A 1 85 ? 33.271 4.972 -34.194 1.00 75.00 85 ARG A C 1
ATOM 647 O O . ARG A 1 85 ? 33.914 4.322 -35.016 1.00 75.00 85 ARG A O 1
ATOM 654 N N . THR A 1 86 ? 33.682 5.203 -32.955 1.00 75.56 86 THR A N 1
ATOM 655 C CA . THR A 1 86 ? 34.958 4.769 -32.375 1.00 75.56 86 THR A CA 1
ATOM 656 C C . THR A 1 86 ? 34.785 3.664 -31.332 1.00 75.56 86 THR A C 1
ATOM 658 O O . THR A 1 86 ? 35.776 3.145 -30.832 1.00 75.56 86 THR A O 1
ATOM 661 N N . GLY A 1 87 ? 33.545 3.283 -31.004 1.00 73.50 87 GLY A N 1
ATOM 662 C CA . GLY A 1 87 ? 33.266 2.365 -29.895 1.00 73.50 87 GLY A CA 1
ATOM 663 C C . GLY A 1 87 ? 33.392 3.042 -28.527 1.00 73.50 87 GLY A C 1
ATOM 664 O O . GLY A 1 87 ? 33.710 2.387 -27.538 1.00 73.50 87 GLY A O 1
ATOM 665 N N . CYS A 1 88 ? 33.173 4.360 -28.475 1.00 80.19 88 CYS A N 1
ATOM 666 C CA . CYS A 1 88 ? 33.179 5.142 -27.243 1.00 80.19 88 CYS A CA 1
ATOM 667 C C . CYS A 1 88 ? 32.215 4.558 -26.191 1.00 80.19 88 CYS A C 1
ATOM 669 O O . CYS A 1 88 ? 31.044 4.315 -26.475 1.00 80.19 88 CYS A O 1
ATOM 671 N N . GLN A 1 89 ? 32.704 4.368 -24.964 1.00 81.50 89 GLN A N 1
ATOM 672 C CA . GLN A 1 89 ? 31.912 3.866 -23.833 1.00 81.50 89 GLN A CA 1
ATOM 673 C C . GLN A 1 89 ? 31.276 4.987 -22.998 1.00 81.50 89 GLN A C 1
ATOM 675 O O . GLN A 1 89 ? 30.600 4.708 -22.012 1.00 81.50 89 GLN A O 1
ATOM 680 N N . PHE A 1 90 ? 31.486 6.247 -23.382 1.00 83.38 90 PHE A N 1
ATOM 681 C CA . PHE A 1 90 ? 31.010 7.403 -22.636 1.00 83.38 90 PHE A CA 1
ATOM 682 C C . PHE A 1 90 ? 29.479 7.471 -22.624 1.00 83.38 90 PHE A C 1
ATOM 684 O O . PHE A 1 90 ? 28.826 7.479 -23.677 1.00 83.38 90 PHE A O 1
ATOM 691 N N . SER A 1 91 ? 28.914 7.516 -21.419 1.00 87.19 91 SER A N 1
ATOM 692 C CA . SER A 1 91 ? 27.478 7.624 -21.193 1.00 87.19 91 SER A CA 1
ATOM 693 C C . SER A 1 91 ? 27.166 8.335 -19.886 1.00 87.19 91 SER A C 1
ATOM 695 O O . SER A 1 91 ? 27.918 8.216 -18.922 1.00 87.19 91 SER A O 1
ATOM 697 N N . ILE A 1 92 ? 26.014 8.990 -19.845 1.00 89.00 92 ILE A N 1
ATOM 698 C CA . ILE A 1 92 ? 25.435 9.594 -18.647 1.00 89.00 92 ILE A CA 1
ATOM 699 C C . ILE A 1 92 ? 24.095 8.926 -18.339 1.00 89.00 92 ILE A C 1
ATOM 701 O O . ILE A 1 92 ? 23.379 8.495 -19.248 1.00 89.00 92 ILE A O 1
ATOM 705 N N . ALA A 1 93 ? 23.759 8.820 -17.056 1.00 89.56 93 ALA A N 1
ATOM 706 C CA . ALA A 1 93 ? 22.471 8.307 -16.616 1.00 89.56 93 ALA A CA 1
ATOM 707 C C . ALA A 1 93 ? 21.654 9.444 -16.005 1.00 89.56 93 ALA A C 1
ATOM 709 O O . ALA A 1 93 ? 22.124 10.118 -15.095 1.00 89.56 93 ALA A O 1
ATOM 710 N N . ALA A 1 94 ? 20.429 9.611 -16.484 1.00 89.88 94 ALA A N 1
ATOM 711 C CA . ALA A 1 94 ? 19.433 10.504 -15.921 1.00 89.88 94 ALA A CA 1
ATOM 712 C C . ALA A 1 94 ? 18.351 9.678 -15.226 1.00 89.88 94 ALA A C 1
ATOM 714 O O . ALA A 1 94 ? 17.873 8.675 -15.768 1.00 89.88 94 ALA A O 1
ATOM 715 N N . LYS A 1 95 ? 17.985 10.086 -14.015 1.00 88.06 95 LYS A N 1
ATOM 716 C CA . LYS A 1 95 ? 16.927 9.468 -13.219 1.00 88.06 95 LYS A CA 1
ATOM 717 C C . LYS A 1 95 ? 15.807 10.476 -13.045 1.00 88.06 95 LYS A C 1
ATOM 719 O O . LYS A 1 95 ? 16.054 11.585 -12.590 1.00 88.06 95 LYS A O 1
ATOM 724 N N . GLU A 1 96 ? 14.599 10.083 -13.409 1.00 84.69 96 GLU A N 1
ATOM 725 C CA . GLU A 1 96 ? 13.384 10.795 -13.033 1.00 84.69 96 GLU A CA 1
ATOM 726 C C . GLU A 1 96 ? 13.190 10.728 -11.517 1.00 84.69 96 GLU A C 1
ATOM 728 O O . GLU A 1 96 ? 13.208 9.651 -10.906 1.00 84.69 96 GLU A O 1
ATOM 733 N N . SER A 1 97 ? 13.046 11.901 -10.916 1.00 73.12 97 SER A N 1
ATOM 734 C CA . SER A 1 97 ? 12.680 12.082 -9.524 1.00 73.12 97 SER A CA 1
ATOM 735 C C . SER A 1 97 ? 11.170 12.322 -9.449 1.00 73.12 97 SER A C 1
ATOM 737 O O . SER A 1 97 ? 10.627 13.082 -10.244 1.00 73.12 97 SER A O 1
ATOM 739 N N . LEU A 1 98 ? 10.510 11.668 -8.490 1.00 67.31 98 LEU A N 1
ATOM 740 C CA . LEU A 1 98 ? 9.094 11.899 -8.161 1.00 67.31 98 LEU A CA 1
ATOM 741 C C . LEU A 1 98 ? 8.936 12.918 -7.026 1.00 67.31 98 LEU A C 1
ATOM 743 O O . LEU A 1 98 ? 7.861 13.023 -6.446 1.00 67.31 98 LEU A O 1
ATOM 747 N N . TYR A 1 99 ? 10.020 13.591 -6.635 1.00 62.22 99 TYR A N 1
ATOM 748 C CA . TYR A 1 99 ? 9.953 14.595 -5.586 1.00 62.22 99 TYR A CA 1
ATOM 749 C C . TYR A 1 99 ? 9.374 15.860 -6.204 1.00 62.22 99 TYR A C 1
ATOM 751 O O . TYR A 1 99 ? 10.099 16.668 -6.779 1.00 62.22 99 TYR A O 1
ATOM 759 N N . ASP A 1 100 ? 8.054 15.997 -6.115 1.00 64.88 100 ASP A N 1
ATOM 760 C CA . ASP A 1 100 ? 7.398 17.279 -6.315 1.00 64.88 100 ASP A CA 1
ATOM 761 C C . ASP A 1 100 ? 7.735 18.161 -5.111 1.00 64.88 100 ASP A C 1
ATOM 763 O O . ASP A 1 100 ? 7.040 18.157 -4.099 1.00 64.88 100 ASP A O 1
ATOM 767 N N . VAL A 1 101 ? 8.867 18.859 -5.193 1.00 64.19 101 VAL A N 1
ATOM 768 C CA . VAL A 1 101 ? 9.338 19.752 -4.126 1.00 64.19 101 VAL A CA 1
ATOM 769 C C . VAL A 1 101 ? 8.280 20.817 -3.824 1.00 64.19 101 VAL A C 1
ATOM 771 O O . VAL A 1 101 ? 8.030 21.120 -2.662 1.00 64.19 101 VAL A O 1
ATOM 774 N N . GLN A 1 102 ? 7.581 21.314 -4.851 1.00 62.94 102 GLN A N 1
ATOM 775 C CA . GLN A 1 102 ? 6.503 22.288 -4.678 1.00 62.94 102 GLN A CA 1
ATOM 776 C C . GLN A 1 102 ? 5.269 21.661 -4.024 1.00 62.94 102 GLN A C 1
ATOM 778 O O . GLN A 1 102 ? 4.667 22.264 -3.138 1.00 62.94 102 GLN A O 1
ATOM 783 N N . GLY A 1 103 ? 4.891 20.449 -4.425 1.00 69.38 103 GLY A N 1
ATOM 784 C CA . GLY A 1 103 ? 3.825 19.679 -3.784 1.00 69.38 103 GLY A CA 1
ATOM 785 C C . GLY A 1 103 ? 4.136 19.350 -2.327 1.00 69.38 103 GLY A C 1
ATOM 786 O O . GLY A 1 103 ? 3.247 19.421 -1.482 1.00 69.38 103 GLY A O 1
ATOM 787 N N . GLN A 1 104 ? 5.398 19.064 -2.009 1.00 69.19 104 GLN A N 1
ATOM 788 C CA . GLN A 1 104 ? 5.846 18.792 -0.649 1.00 69.19 104 GLN A CA 1
ATOM 789 C C . GLN A 1 104 ? 5.802 20.050 0.227 1.00 69.19 104 GLN A C 1
ATOM 791 O O . GLN A 1 104 ? 5.261 19.991 1.325 1.00 69.19 104 GLN A O 1
ATOM 796 N N . GLU A 1 105 ? 6.266 21.203 -0.260 1.00 77.19 105 GLU A N 1
ATOM 797 C CA . GLU A 1 105 ? 6.148 22.476 0.470 1.00 77.19 105 GLU A CA 1
ATOM 798 C C . GLU A 1 105 ? 4.676 22.879 0.688 1.00 77.19 105 GLU A C 1
ATOM 800 O O . GLU A 1 105 ? 4.283 23.313 1.778 1.00 77.19 105 GLU A O 1
ATOM 805 N N . LYS A 1 106 ? 3.823 22.686 -0.327 1.00 78.88 106 LYS A N 1
ATOM 806 C CA . LYS A 1 106 ? 2.368 22.886 -0.211 1.00 78.88 106 LYS A CA 1
ATOM 807 C C . LYS A 1 106 ? 1.736 21.933 0.809 1.00 78.88 106 LYS A C 1
ATOM 809 O O . LYS A 1 106 ? 0.865 22.339 1.576 1.00 78.88 106 LYS A O 1
ATOM 814 N N . TRP A 1 107 ? 2.176 20.679 0.844 1.00 77.81 107 TRP A N 1
ATOM 815 C CA . TRP A 1 107 ? 1.702 19.698 1.813 1.00 77.81 107 TRP A CA 1
ATOM 816 C C . TRP A 1 107 ? 2.163 20.021 3.236 1.00 77.81 107 TRP A C 1
ATOM 818 O O . TRP A 1 107 ? 1.348 20.007 4.154 1.00 77.81 107 TRP A O 1
ATOM 828 N N . ASP A 1 108 ? 3.432 20.380 3.427 1.00 78.62 108 ASP A N 1
ATOM 829 C CA . ASP A 1 108 ? 3.993 20.750 4.729 1.00 78.62 108 ASP A CA 1
ATOM 830 C C . ASP A 1 108 ? 3.281 21.975 5.319 1.00 78.62 108 ASP A C 1
ATOM 832 O O . ASP A 1 108 ? 2.955 22.012 6.510 1.00 78.62 108 ASP A O 1
ATOM 836 N N . THR A 1 109 ? 2.977 22.968 4.480 1.00 85.38 109 THR A N 1
ATOM 837 C CA . THR A 1 109 ? 2.222 24.160 4.893 1.00 85.38 109 THR A CA 1
ATOM 838 C C . THR A 1 109 ? 0.774 23.836 5.258 1.00 85.38 109 THR A C 1
ATOM 840 O O . THR A 1 109 ? 0.310 24.294 6.307 1.00 85.38 109 THR A O 1
ATOM 843 N N . PHE A 1 110 ? 0.080 23.015 4.462 1.00 88.25 110 PHE A N 1
ATOM 844 C CA . PHE A 1 110 ? -1.262 22.513 4.781 1.00 88.25 110 PHE A CA 1
ATOM 845 C C . PHE A 1 110 ? -1.273 21.732 6.101 1.00 88.25 110 PHE A C 1
ATOM 847 O O . PHE A 1 110 ? -2.070 22.015 6.996 1.00 88.25 110 PHE A O 1
ATOM 854 N N . TYR A 1 111 ? -0.352 20.777 6.245 1.00 82.44 111 TYR A N 1
ATOM 855 C CA . TYR A 1 111 ? -0.263 19.890 7.399 1.00 82.44 111 TYR A CA 1
ATOM 856 C C . TYR A 1 111 ? 0.003 20.678 8.682 1.00 82.44 111 TYR A C 1
ATOM 858 O O . TYR A 1 111 ? -0.638 20.429 9.701 1.00 82.44 111 TYR A O 1
ATOM 866 N N . LYS A 1 112 ? 0.880 21.688 8.628 1.00 86.69 112 LYS A N 1
ATOM 867 C CA . LYS A 1 112 ? 1.117 22.596 9.753 1.00 86.69 112 LYS A CA 1
ATOM 868 C C . LYS A 1 112 ? -0.157 23.337 10.180 1.00 86.69 112 LYS A C 1
ATOM 870 O O . LYS A 1 112 ? -0.485 23.307 11.363 1.00 86.69 112 LYS A O 1
ATOM 875 N N . HIS A 1 113 ? -0.887 23.950 9.245 1.00 87.75 113 HIS A N 1
ATOM 876 C CA . HIS A 1 113 ? -2.135 24.663 9.563 1.00 87.75 113 HIS A CA 1
ATOM 877 C C . HIS A 1 113 ? -3.196 23.719 10.139 1.00 87.75 113 HIS A C 1
ATOM 879 O O . HIS A 1 113 ? -3.858 24.046 11.121 1.00 87.75 113 HIS A O 1
ATOM 885 N N . TRP A 1 114 ? -3.325 22.517 9.575 1.00 88.12 114 TRP A N 1
ATOM 886 C CA . TRP A 1 114 ? -4.224 21.493 10.098 1.00 88.12 114 TRP A CA 1
ATOM 887 C C . TRP A 1 114 ? -3.857 21.088 11.538 1.00 88.12 114 TRP A C 1
ATOM 889 O O . TRP A 1 114 ? -4.726 21.033 12.408 1.00 88.12 114 TRP A O 1
ATOM 899 N N . HIS A 1 115 ? -2.565 20.891 11.830 1.00 81.31 115 HIS A N 1
ATOM 900 C CA . HIS A 1 115 ? -2.078 20.606 13.187 1.00 81.31 115 HIS A CA 1
ATOM 901 C C . HIS A 1 115 ? -2.340 21.745 14.171 1.00 81.31 115 HIS A C 1
ATOM 903 O O . HIS A 1 115 ? -2.640 21.483 15.333 1.00 81.31 115 HIS A O 1
ATOM 909 N N . GLU A 1 116 ? -2.270 23.001 13.733 1.00 83.69 116 GLU A N 1
ATOM 910 C CA . GLU A 1 116 ? -2.619 24.154 14.568 1.00 83.69 116 GLU A CA 1
ATOM 911 C C . GLU A 1 116 ? -4.107 24.153 14.951 1.00 83.69 116 GLU A C 1
ATOM 913 O O . GLU A 1 116 ? -4.438 24.475 16.092 1.00 83.69 116 GLU A O 1
ATOM 918 N N . ILE A 1 117 ? -5.007 23.726 14.059 1.00 86.50 117 ILE A N 1
ATOM 919 C CA . ILE A 1 117 ? -6.435 23.556 14.384 1.00 86.50 117 ILE A CA 1
ATOM 920 C C . ILE A 1 117 ? -6.609 22.467 15.442 1.00 86.50 117 ILE A C 1
ATOM 922 O O . ILE A 1 117 ? -7.248 22.704 16.466 1.00 86.50 117 ILE A O 1
ATOM 926 N N . VAL A 1 118 ? -6.003 21.296 15.228 1.00 79.56 118 VAL A N 1
ATOM 927 C CA . VAL A 1 118 ? -6.102 20.151 16.151 1.00 79.56 118 VAL A CA 1
ATOM 928 C C . VAL A 1 118 ? -5.467 20.459 17.511 1.00 79.56 118 VAL A C 1
ATOM 930 O O . VAL A 1 118 ? -5.936 19.988 18.541 1.00 79.56 118 VAL A O 1
ATOM 933 N N . ALA A 1 119 ? -4.424 21.289 17.545 1.00 78.25 119 ALA A N 1
ATOM 934 C CA . ALA A 1 119 ? -3.756 21.712 18.771 1.00 78.25 119 ALA A CA 1
ATOM 935 C C . ALA A 1 119 ? -4.467 22.864 19.513 1.00 78.25 119 ALA A C 1
ATOM 937 O O . ALA A 1 119 ? -3.873 23.456 20.419 1.00 78.25 119 ALA A O 1
ATOM 938 N N . SER A 1 120 ? -5.696 23.226 19.135 1.00 84.50 120 SER A N 1
ATOM 939 C CA . SER A 1 120 ? -6.473 24.268 19.818 1.00 84.50 120 SER A CA 1
ATOM 940 C C . SER A 1 120 ? -6.840 23.836 21.237 1.00 84.50 120 SER A C 1
ATOM 942 O O . SER A 1 120 ? -7.307 22.725 21.463 1.00 84.50 120 SER A O 1
ATOM 944 N N . THR A 1 121 ? -6.600 24.714 22.208 1.00 77.88 121 THR A N 1
ATOM 945 C CA . THR A 1 121 ? -6.800 24.426 23.637 1.00 77.88 121 THR A CA 1
ATOM 946 C C . THR A 1 121 ? -8.216 24.722 24.122 1.00 77.88 121 THR A C 1
ATOM 948 O O . THR A 1 121 ? -8.6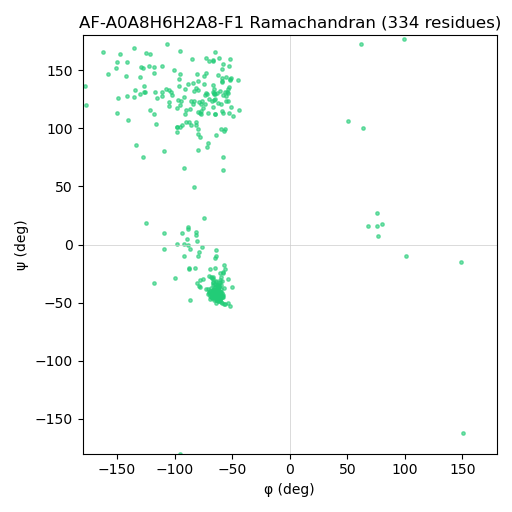13 24.216 25.168 1.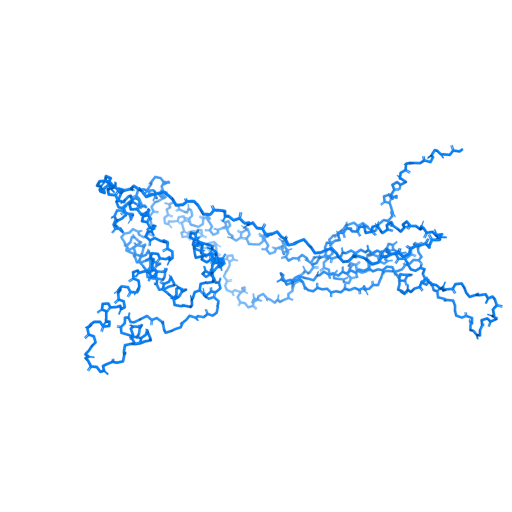00 77.88 121 THR A O 1
ATOM 951 N N . THR A 1 122 ? -8.956 25.555 23.391 1.00 78.94 122 THR A N 1
ATOM 952 C CA . THR A 1 122 ? -10.306 26.024 23.723 1.00 78.94 122 THR A CA 1
ATOM 953 C C . THR A 1 122 ? -11.170 26.097 22.459 1.00 78.94 122 THR A C 1
ATOM 955 O O . THR A 1 122 ? -10.651 26.156 21.339 1.00 78.94 122 THR A O 1
ATOM 958 N N . GLU A 1 123 ? -12.491 26.046 22.636 1.00 79.50 123 GLU A N 1
ATOM 959 C CA . GLU A 1 123 ? -13.476 25.968 21.545 1.00 79.50 123 GLU A CA 1
ATOM 960 C C . GLU A 1 123 ? -13.485 27.221 20.657 1.00 79.50 123 GLU A C 1
ATOM 962 O O . GLU A 1 123 ? -13.544 27.122 19.434 1.00 79.50 123 GLU A O 1
ATOM 967 N N . ASP A 1 124 ? -13.339 28.399 21.256 1.00 78.94 124 ASP A N 1
ATOM 968 C CA . ASP A 1 124 ? -13.231 29.684 20.565 1.00 78.94 124 ASP A CA 1
ATOM 969 C C . ASP A 1 124 ? -12.001 29.746 19.641 1.00 78.94 124 ASP A C 1
ATOM 971 O O . ASP A 1 124 ? -12.125 30.097 18.466 1.00 78.94 124 ASP A O 1
ATOM 975 N N . ILE A 1 125 ? -10.834 29.307 20.126 1.00 82.62 125 ILE A N 1
ATOM 976 C CA . ILE A 1 125 ? -9.594 29.243 19.334 1.00 82.62 125 ILE A CA 1
ATOM 977 C C . ILE A 1 125 ? -9.723 28.224 18.194 1.00 82.62 125 ILE A C 1
ATOM 979 O O . ILE A 1 125 ? -9.243 28.466 17.084 1.00 82.62 125 ILE A O 1
ATOM 983 N N . TYR A 1 126 ? -10.377 27.087 18.450 1.00 84.81 126 TYR A N 1
ATOM 984 C CA . TYR A 1 126 ? -10.640 26.076 17.427 1.00 84.81 126 TYR A CA 1
ATOM 985 C C . TYR A 1 126 ? -11.514 26.635 16.302 1.00 84.81 126 TYR A C 1
ATOM 987 O O . TYR A 1 126 ? -11.161 26.499 15.129 1.00 84.81 126 TYR A O 1
ATOM 995 N N . MET A 1 127 ? -12.620 27.297 16.651 1.00 86.38 127 MET A N 1
ATOM 996 C CA . MET A 1 127 ? -13.552 27.862 15.676 1.00 86.38 127 MET A CA 1
ATOM 997 C C . MET A 1 127 ? -12.899 28.970 14.843 1.00 86.38 127 MET A C 1
ATOM 999 O O . MET A 1 127 ? -13.042 28.960 13.620 1.00 86.38 127 MET A O 1
ATOM 1003 N N . GLU A 1 128 ? -12.104 29.848 15.461 1.00 89.94 128 GLU A N 1
ATOM 1004 C CA . GLU A 1 128 ? -11.349 30.886 14.747 1.00 89.94 128 GLU A CA 1
ATOM 1005 C C . GLU A 1 128 ? -10.349 30.283 13.741 1.00 89.94 128 GLU A C 1
ATOM 1007 O O . GLU A 1 128 ? -10.285 30.691 12.576 1.00 89.94 128 GLU A O 1
ATOM 1012 N N . ARG A 1 129 ? -9.563 29.282 14.166 1.00 88.94 129 ARG A N 1
ATOM 1013 C CA . ARG A 1 129 ? -8.581 28.609 13.295 1.00 88.94 129 ARG A CA 1
ATOM 1014 C C . ARG A 1 129 ? -9.260 27.830 12.171 1.00 88.94 129 ARG A C 1
ATOM 1016 O O . ARG A 1 129 ? -8.779 27.853 11.039 1.00 88.94 129 ARG A O 1
ATOM 1023 N N . LEU A 1 130 ? -10.385 27.177 12.462 1.00 85.56 130 LEU A N 1
ATOM 1024 C CA . LEU A 1 130 ? -11.178 26.448 11.477 1.00 85.56 130 LEU A CA 1
ATOM 1025 C C . LEU A 1 130 ? -11.771 27.388 10.422 1.00 85.56 130 LEU A C 1
ATOM 1027 O O . LEU A 1 130 ? -11.792 27.041 9.243 1.00 85.56 130 LEU A O 1
ATOM 1031 N N . GLU A 1 131 ? -12.239 28.571 10.815 1.00 86.94 131 GLU A N 1
ATOM 1032 C CA . GLU A 1 131 ? -12.776 29.564 9.885 1.00 86.94 131 GLU A CA 1
ATOM 1033 C C . GLU A 1 131 ? -11.687 30.118 8.957 1.00 86.94 131 GLU A C 1
ATOM 1035 O O . GLU A 1 131 ? -11.875 30.139 7.740 1.00 86.94 131 GLU A O 1
ATOM 1040 N N . LYS A 1 132 ? -10.504 30.445 9.496 1.00 86.44 132 LYS A N 1
ATOM 1041 C CA . LYS A 1 132 ? -9.328 30.836 8.695 1.00 86.44 132 LYS A CA 1
ATOM 1042 C C . LYS A 1 132 ? -8.914 29.746 7.706 1.00 86.44 132 LYS A C 1
ATOM 1044 O O . LYS A 1 132 ? -8.674 30.025 6.534 1.00 86.44 132 LYS A O 1
ATOM 1049 N N . PHE A 1 133 ? -8.891 28.493 8.152 1.00 88.06 133 PHE A N 1
ATOM 1050 C CA . PHE A 1 133 ? -8.575 27.353 7.295 1.00 88.06 133 PHE A CA 1
ATOM 1051 C C . PHE A 1 133 ? -9.615 27.157 6.188 1.00 88.06 133 PHE A C 1
ATOM 1053 O O . PHE A 1 133 ? -9.263 26.960 5.027 1.00 88.06 133 PHE A O 1
ATOM 1060 N N . LYS A 1 134 ? -10.907 27.280 6.514 1.00 84.44 134 LYS A N 1
ATOM 1061 C CA . LYS A 1 134 ? -11.987 27.234 5.522 1.00 84.44 134 LYS A CA 1
ATOM 1062 C C . LYS A 1 134 ? -11.903 28.380 4.522 1.00 84.44 134 LYS A C 1
ATOM 1064 O O . LYS A 1 134 ? -12.210 28.143 3.364 1.00 84.44 134 LYS A O 1
ATOM 1069 N N . GLN A 1 135 ? -11.498 29.584 4.920 1.00 84.56 135 GLN A N 1
ATOM 1070 C CA . GLN A 1 135 ? -11.289 30.697 3.984 1.00 84.56 135 GLN A CA 1
ATOM 1071 C C . GLN A 1 135 ? -10.121 30.423 3.028 1.00 84.56 135 GLN A C 1
ATOM 1073 O O . GLN A 1 135 ? -10.218 30.727 1.844 1.00 84.56 135 GLN A O 1
ATOM 1078 N N . GLN A 1 136 ? -9.043 29.812 3.523 1.00 82.25 136 GLN A N 1
ATOM 1079 C CA . GLN A 1 136 ? -7.846 29.520 2.733 1.00 82.25 136 GLN A CA 1
ATOM 1080 C C . GLN A 1 136 ? -8.016 28.334 1.767 1.00 82.25 136 GLN A C 1
ATOM 1082 O O . GLN A 1 136 ? -7.382 28.316 0.715 1.00 82.25 136 GLN A O 1
ATOM 1087 N N . TYR A 1 137 ? -8.862 27.357 2.110 1.00 79.12 137 TYR A N 1
ATOM 1088 C CA . TYR A 1 137 ? -9.006 26.095 1.368 1.00 79.12 137 TYR A CA 1
ATOM 1089 C C . TYR A 1 137 ? -10.456 25.795 0.913 1.00 79.12 137 TYR A C 1
ATOM 1091 O O . TYR A 1 137 ? -10.785 24.647 0.613 1.00 79.12 137 TYR A O 1
ATOM 1099 N N . SER A 1 138 ? -11.339 26.804 0.872 1.00 72.06 138 SER A N 1
ATOM 1100 C CA . SER A 1 138 ? -12.739 26.696 0.400 1.00 72.06 138 SER A CA 1
ATOM 1101 C C . SER A 1 138 ? -12.873 26.360 -1.102 1.00 72.06 138 SER A C 1
ATOM 1103 O O . SER A 1 138 ? -11.895 26.473 -1.838 1.00 72.06 138 SER A O 1
ATOM 1105 N N . PRO A 1 139 ? -14.071 25.943 -1.582 1.00 55.59 139 PRO A N 1
ATOM 1106 C CA . PRO A 1 139 ? -14.259 25.033 -2.723 1.00 55.59 139 PRO A CA 1
ATOM 1107 C C . PRO A 1 139 ? -13.796 25.476 -4.114 1.00 55.59 139 PRO A C 1
ATOM 1109 O O . PRO A 1 139 ? -13.860 24.652 -5.025 1.00 55.59 139 PRO A O 1
ATOM 1112 N N . ASP A 1 140 ? -13.307 26.700 -4.315 1.00 49.38 140 ASP A N 1
ATOM 1113 C CA . ASP A 1 140 ? -12.828 27.126 -5.639 1.00 49.38 140 ASP A CA 1
ATOM 1114 C C . ASP A 1 140 ? -11.598 26.323 -6.118 1.00 49.38 140 ASP A C 1
ATOM 1116 O O . ASP A 1 140 ? -11.256 26.364 -7.297 1.00 49.38 140 ASP A O 1
ATOM 1120 N N . HIS A 1 141 ? -10.984 25.506 -5.250 1.00 51.56 141 HIS A N 1
ATOM 1121 C CA . HIS A 1 141 ? -9.883 24.601 -5.602 1.00 51.56 141 HIS A CA 1
ATOM 1122 C C . HIS A 1 141 ? -10.266 23.130 -5.876 1.00 51.56 141 HIS A C 1
ATOM 1124 O O . HIS A 1 141 ? -9.385 22.339 -6.207 1.00 51.56 141 HIS A O 1
ATOM 1130 N N . LEU A 1 142 ? -11.543 22.724 -5.800 1.00 45.19 142 LEU A N 1
ATOM 1131 C CA . LEU A 1 142 ? -11.936 21.310 -5.998 1.00 45.19 142 LEU A CA 1
ATOM 1132 C C . LEU A 1 142 ? -12.240 20.899 -7.453 1.00 45.19 142 LEU A C 1
ATOM 1134 O O . LEU A 1 142 ? -12.781 19.818 -7.673 1.00 45.19 142 LEU A O 1
ATOM 1138 N N . ASN A 1 143 ? -11.846 21.701 -8.448 1.00 43.12 143 ASN A N 1
ATOM 1139 C CA . ASN A 1 143 ? -11.838 21.280 -9.860 1.00 43.12 143 ASN A CA 1
ATOM 1140 C C . ASN A 1 143 ? -10.438 21.077 -10.455 1.00 43.12 143 ASN A C 1
ATOM 1142 O O . ASN A 1 143 ? -10.319 20.809 -11.647 1.00 43.12 143 ASN A O 1
ATOM 1146 N N . GLU A 1 144 ? -9.390 21.093 -9.636 1.00 40.50 144 GLU A N 1
ATOM 1147 C CA . GLU A 1 144 ? -8.131 20.450 -10.000 1.00 40.50 144 GLU A CA 1
ATOM 1148 C C . GLU A 1 144 ? -7.959 19.211 -9.122 1.00 40.50 144 GLU A C 1
ATOM 1150 O O . GLU A 1 144 ? -7.204 19.179 -8.153 1.00 40.50 144 GLU A O 1
ATOM 1155 N N . ALA A 1 145 ? -8.638 18.127 -9.526 1.00 32.97 145 ALA A N 1
ATOM 1156 C CA . ALA A 1 145 ? -7.983 16.824 -9.446 1.00 32.97 145 ALA A CA 1
ATOM 1157 C C . ALA A 1 145 ? -6.555 17.009 -9.991 1.00 32.97 145 ALA A C 1
ATOM 1159 O O . ALA A 1 145 ? -6.418 17.781 -10.943 1.00 32.97 145 ALA A O 1
ATOM 1160 N N . PRO A 1 146 ? -5.515 16.375 -9.418 1.00 40.66 146 PRO A N 1
ATOM 1161 C CA . PRO A 1 146 ? -4.155 16.561 -9.895 1.00 40.66 146 PRO A CA 1
ATOM 1162 C C . PRO A 1 146 ? -4.136 16.212 -11.381 1.00 40.66 146 PRO A C 1
ATOM 1164 O O . PRO A 1 146 ? -4.146 15.041 -11.756 1.00 40.66 146 PRO A O 1
ATOM 1167 N N . ASN A 1 147 ? -4.190 17.233 -12.235 1.00 33.34 147 ASN A N 1
ATOM 1168 C CA . ASN A 1 147 ? -3.847 17.075 -13.623 1.00 33.34 147 ASN A CA 1
ATOM 1169 C C . ASN A 1 147 ? -2.398 16.625 -13.582 1.00 33.34 147 ASN A C 1
ATOM 1171 O O . ASN A 1 147 ? -1.592 17.199 -12.848 1.00 33.34 147 ASN A O 1
ATOM 1175 N N . ASP A 1 148 ? -2.106 15.573 -14.333 1.00 35.41 148 ASP A N 1
ATOM 1176 C CA . ASP A 1 148 ? -0.784 15.014 -14.564 1.00 35.41 148 ASP A CA 1
ATOM 1177 C C . ASP A 1 148 ? 0.181 16.059 -15.172 1.00 35.41 148 ASP A C 1
ATOM 1179 O O . ASP A 1 148 ? 0.686 15.899 -16.280 1.00 35.41 148 ASP A O 1
ATOM 1183 N N . SER A 1 149 ? 0.498 17.138 -14.459 1.00 35.75 149 SER A N 1
ATOM 1184 C CA . SER A 1 149 ? 1.711 17.914 -14.668 1.00 35.75 149 SER A CA 1
ATOM 1185 C C . SER A 1 149 ? 2.765 17.338 -13.734 1.00 35.75 149 SER A C 1
ATOM 1187 O O . SER A 1 149 ? 3.191 17.962 -12.763 1.00 35.75 149 SER A O 1
ATOM 1189 N N . SER A 1 150 ? 3.154 16.092 -14.008 1.00 35.75 150 SER A N 1
ATOM 1190 C CA . SER A 1 150 ? 4.409 15.559 -13.494 1.00 35.75 150 SER A CA 1
ATOM 1191 C C . SER A 1 150 ? 5.518 16.490 -13.981 1.00 35.75 150 SER A C 1
ATOM 1193 O O . SER A 1 150 ? 5.957 16.396 -15.125 1.00 35.75 150 SER A O 1
ATOM 1195 N N . THR A 1 151 ? 5.948 17.429 -13.138 1.00 38.47 151 THR A N 1
ATOM 1196 C CA . THR A 1 151 ? 7.182 18.181 -13.371 1.00 38.47 151 THR A CA 1
ATOM 1197 C C . THR A 1 151 ? 8.327 17.208 -13.127 1.00 38.47 151 THR A C 1
ATOM 1199 O O . THR A 1 151 ? 8.850 17.062 -12.020 1.00 38.47 151 THR A O 1
ATOM 1202 N N . THR A 1 152 ? 8.636 16.443 -14.172 1.00 41.34 152 THR A N 1
ATOM 1203 C CA . THR A 1 152 ? 9.647 15.395 -14.186 1.00 41.34 152 THR A CA 1
ATOM 1204 C C . THR A 1 152 ? 11.020 16.022 -13.960 1.00 41.34 152 THR A C 1
ATOM 1206 O O . THR A 1 152 ? 11.701 16.450 -14.890 1.00 41.34 152 THR A O 1
ATOM 1209 N N . THR A 1 153 ? 11.454 16.046 -12.701 1.00 39.50 153 THR A N 1
ATOM 1210 C CA . THR A 1 153 ? 12.793 16.524 -12.361 1.00 39.50 153 THR A CA 1
ATOM 1211 C C . THR A 1 153 ? 13.812 15.422 -12.641 1.00 39.50 153 THR A C 1
ATOM 1213 O O . THR A 1 153 ? 13.784 14.372 -11.997 1.00 39.50 153 THR A O 1
ATOM 1216 N N . HIS A 1 154 ? 14.716 15.617 -13.602 1.00 44.03 154 HIS A N 1
ATOM 1217 C CA . HIS A 1 154 ? 15.768 14.642 -13.906 1.00 44.03 154 HIS A CA 1
ATOM 1218 C C . HIS A 1 154 ? 17.074 14.963 -13.174 1.00 44.03 154 HIS A C 1
ATOM 1220 O O . HIS A 1 154 ? 17.647 16.025 -13.387 1.00 44.03 154 HIS A O 1
ATOM 1226 N N . THR A 1 155 ? 17.594 14.020 -12.385 1.00 50.00 155 THR A N 1
ATOM 1227 C CA . THR A 1 155 ? 18.927 14.106 -11.761 1.00 50.00 155 THR A CA 1
ATOM 1228 C C . THR A 1 155 ? 19.926 13.239 -12.524 1.00 50.00 155 THR A C 1
ATOM 1230 O O . THR A 1 155 ? 19.681 12.048 -12.757 1.00 50.00 155 THR A O 1
ATOM 1233 N N . ILE A 1 156 ? 21.066 13.814 -12.909 1.00 43.31 156 ILE A N 1
ATOM 1234 C CA . ILE A 1 156 ? 22.172 13.066 -13.521 1.00 43.31 156 ILE A CA 1
ATOM 1235 C C . ILE A 1 156 ? 22.968 12.353 -12.418 1.00 43.31 156 ILE A C 1
ATOM 1237 O O . ILE A 1 156 ? 23.297 12.948 -11.404 1.00 43.31 156 ILE A O 1
ATOM 1241 N N . THR A 1 157 ? 23.278 11.066 -12.601 1.00 38.50 157 THR A N 1
ATOM 1242 C CA . THR A 1 157 ? 24.270 10.348 -11.782 1.00 38.50 157 THR A CA 1
ATOM 1243 C C . THR A 1 157 ? 25.299 9.704 -12.702 1.00 38.50 157 THR A C 1
ATOM 1245 O O . THR A 1 157 ? 24.942 9.002 -13.655 1.00 38.50 157 THR A O 1
ATOM 1248 N N . HIS A 1 158 ? 26.581 9.883 -12.410 1.00 39.25 158 HIS A N 1
ATOM 1249 C CA . HIS A 1 158 ? 27.657 9.277 -13.187 1.00 39.25 158 HIS A CA 1
ATOM 1250 C C . HIS A 1 158 ? 27.877 7.792 -12.822 1.00 39.25 158 HIS A C 1
ATOM 1252 O O . HIS A 1 158 ? 27.770 7.377 -11.670 1.00 39.25 158 HIS A O 1
ATOM 1258 N N . THR A 1 159 ? 28.157 6.938 -13.813 1.00 31.11 159 THR A N 1
ATOM 1259 C CA . THR A 1 159 ? 28.560 5.535 -13.596 1.00 31.11 159 THR A CA 1
ATOM 1260 C C . THR A 1 159 ? 29.646 5.174 -14.601 1.00 31.11 159 THR A C 1
ATOM 1262 O O . THR A 1 159 ? 29.370 4.994 -15.785 1.00 31.11 159 THR A O 1
ATOM 1265 N N . THR A 1 160 ? 30.885 5.058 -14.128 1.00 32.41 160 THR A N 1
ATOM 1266 C CA . THR A 1 160 ? 32.040 4.693 -14.957 1.00 32.41 160 THR A CA 1
ATOM 1267 C C . THR A 1 160 ? 32.280 3.189 -14.858 1.00 32.41 160 THR A C 1
ATOM 1269 O O . THR A 1 160 ? 32.850 2.702 -13.885 1.00 32.41 160 THR A O 1
ATOM 1272 N N . THR A 1 161 ? 31.856 2.420 -15.864 1.00 28.45 161 THR A N 1
ATOM 1273 C CA . THR A 1 161 ? 32.220 0.998 -15.974 1.00 28.45 161 THR A CA 1
ATOM 1274 C C . THR A 1 161 ? 33.542 0.876 -16.726 1.00 28.45 161 THR A C 1
ATOM 1276 O O . THR A 1 161 ? 33.585 1.035 -17.943 1.00 28.45 161 THR A O 1
ATOM 1279 N N . ARG A 1 162 ? 34.635 0.590 -16.010 1.00 32.38 162 ARG A N 1
ATOM 1280 C CA . ARG A 1 162 ? 35.954 0.348 -16.612 1.00 32.38 162 ARG A CA 1
ATOM 1281 C C . ARG A 1 162 ? 36.146 -1.151 -16.846 1.00 32.38 162 ARG A C 1
ATOM 1283 O O . ARG A 1 162 ? 36.433 -1.894 -15.914 1.00 32.38 162 ARG A O 1
ATOM 1290 N N . SER A 1 163 ? 36.011 -1.608 -18.088 1.00 25.91 163 SER A N 1
ATOM 1291 C CA . SER A 1 163 ? 36.414 -2.967 -18.465 1.00 25.91 163 SER A CA 1
ATOM 1292 C C . SER A 1 163 ? 37.922 -2.996 -18.715 1.00 25.91 163 SER A C 1
ATOM 1294 O O . SER A 1 163 ? 38.398 -2.502 -19.734 1.00 25.91 163 SER A O 1
ATOM 1296 N N . ILE A 1 164 ? 38.685 -3.564 -17.780 1.00 27.44 164 ILE A N 1
ATOM 1297 C CA . ILE A 1 164 ? 40.105 -3.864 -17.989 1.00 27.44 164 ILE A CA 1
ATOM 1298 C C . ILE A 1 164 ? 40.186 -5.161 -18.801 1.00 27.44 164 ILE A C 1
ATOM 1300 O O . ILE A 1 164 ? 40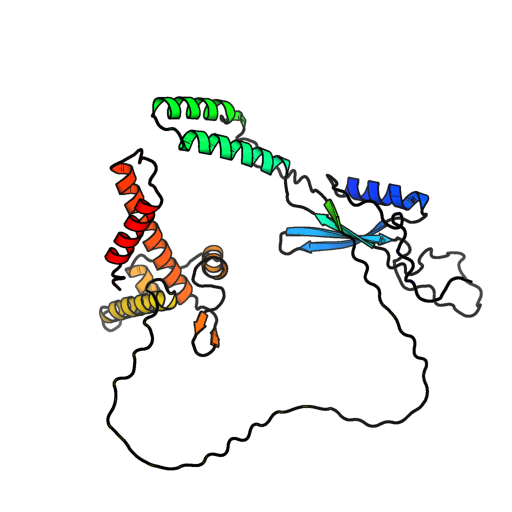.058 -6.255 -18.259 1.00 27.44 164 ILE A O 1
ATOM 1304 N N . THR A 1 165 ? 40.392 -5.059 -20.112 1.00 28.56 165 THR A N 1
ATOM 1305 C CA . THR A 1 165 ? 40.786 -6.208 -20.937 1.00 28.56 165 THR A CA 1
ATOM 1306 C C . THR A 1 165 ? 42.291 -6.418 -20.807 1.00 28.56 165 THR A C 1
ATOM 1308 O O . THR A 1 165 ? 43.074 -5.684 -21.408 1.00 28.56 165 THR A O 1
ATOM 1311 N N . ARG A 1 166 ? 42.706 -7.415 -20.015 1.00 29.89 166 ARG A N 1
ATOM 1312 C CA . ARG A 1 166 ? 44.072 -7.953 -20.069 1.00 29.89 166 ARG A CA 1
ATOM 1313 C C . ARG A 1 166 ? 44.189 -8.864 -21.288 1.00 29.89 166 ARG A C 1
ATOM 1315 O O . ARG A 1 166 ? 43.569 -9.920 -21.345 1.00 29.89 166 ARG A O 1
ATOM 1322 N N . SER A 1 167 ? 44.986 -8.430 -22.253 1.00 28.17 167 SER A N 1
ATOM 1323 C CA . SER A 1 167 ? 45.391 -9.205 -23.420 1.00 28.17 167 SER A CA 1
ATOM 1324 C C . SER A 1 167 ? 46.420 -10.257 -23.000 1.00 28.17 167 SER A C 1
ATOM 1326 O O . SER A 1 167 ? 47.485 -9.898 -22.505 1.00 28.17 167 SER A O 1
ATOM 1328 N N . ALA A 1 168 ? 46.136 -11.537 -23.226 1.00 28.72 168 ALA A N 1
ATOM 1329 C CA . ALA A 1 168 ? 47.148 -12.588 -23.257 1.00 28.72 168 ALA A CA 1
ATOM 1330 C C . ALA A 1 168 ? 47.082 -13.249 -24.638 1.00 28.72 168 ALA A C 1
ATOM 1332 O O . ALA A 1 168 ? 46.044 -13.783 -25.026 1.00 28.72 168 ALA A O 1
ATOM 1333 N N . SER A 1 169 ? 48.165 -13.125 -25.407 1.00 30.81 169 SER A N 1
ATOM 1334 C CA . SER A 1 169 ? 48.383 -13.915 -26.622 1.00 30.81 169 SER A CA 1
ATOM 1335 C C . SER A 1 169 ? 49.012 -15.272 -26.275 1.00 30.81 169 SER A C 1
ATOM 1337 O O . SER A 1 169 ? 49.550 -15.420 -25.177 1.00 30.81 169 SER A O 1
ATOM 1339 N N . PRO A 1 170 ? 48.895 -16.268 -27.172 1.00 46.19 170 PRO A N 1
ATOM 1340 C CA . PRO A 1 170 ? 48.834 -17.678 -26.807 1.00 46.19 170 PRO A CA 1
ATOM 1341 C C . PRO A 1 170 ? 50.171 -18.401 -27.002 1.00 46.19 170 PRO A C 1
ATOM 1343 O O . PRO A 1 170 ? 50.916 -18.096 -27.930 1.00 46.19 170 PRO A O 1
ATOM 1346 N N . ALA A 1 171 ? 50.424 -19.428 -26.192 1.00 28.78 171 ALA A N 1
ATOM 1347 C CA . ALA A 1 171 ? 51.393 -20.469 -26.516 1.00 28.78 171 ALA A CA 1
ATOM 1348 C C . ALA A 1 171 ? 50.973 -21.816 -25.899 1.00 28.78 171 ALA A C 1
ATOM 1350 O O . ALA A 1 171 ? 50.714 -21.893 -24.703 1.00 28.78 171 ALA A O 1
ATOM 1351 N N . SER A 1 172 ? 50.909 -22.829 -26.775 1.00 32.38 172 SER A N 1
ATOM 1352 C CA . SER A 1 172 ? 51.048 -24.286 -26.561 1.00 32.38 172 SER A CA 1
ATOM 1353 C C . SER A 1 172 ? 50.212 -24.953 -25.457 1.00 32.38 172 SER A C 1
ATOM 1355 O O . SER A 1 172 ? 50.458 -24.784 -24.271 1.00 32.38 172 SER A O 1
ATOM 1357 N N . LEU A 1 173 ? 49.169 -25.699 -25.840 1.00 34.19 173 LEU A N 1
ATOM 1358 C CA . LEU A 1 173 ? 49.195 -27.162 -26.056 1.00 34.19 173 LEU A CA 1
ATOM 1359 C C . LEU A 1 173 ? 49.490 -27.957 -24.780 1.00 34.19 173 LEU A C 1
ATOM 1361 O O . LEU A 1 173 ? 50.647 -28.132 -24.423 1.00 34.19 173 LEU A O 1
ATOM 1365 N N . SER A 1 174 ? 48.433 -28.500 -24.174 1.00 32.62 174 SER A N 1
ATOM 1366 C CA . SER A 1 174 ? 48.345 -29.869 -23.639 1.00 32.62 174 SER A CA 1
ATOM 1367 C C . SER A 1 174 ? 46.929 -30.074 -23.109 1.00 32.62 174 SER A C 1
ATOM 1369 O O . SER A 1 174 ? 46.462 -29.310 -22.268 1.00 32.62 174 SER A O 1
ATOM 1371 N N . GLY A 1 175 ? 46.219 -31.057 -23.660 1.00 35.00 175 GLY A N 1
ATOM 1372 C CA . GLY A 1 175 ? 44.900 -31.446 -23.181 1.00 35.00 175 GLY A CA 1
ATOM 1373 C C . GLY A 1 175 ? 44.955 -32.061 -21.784 1.00 35.00 175 GLY A C 1
ATOM 1374 O O . GLY A 1 175 ? 45.994 -32.543 -21.352 1.00 35.00 175 GLY A O 1
ATOM 1375 N N . VAL A 1 176 ? 43.816 -32.042 -21.099 1.00 30.14 176 VAL A N 1
ATOM 1376 C CA . VAL A 1 176 ? 43.073 -33.222 -20.628 1.00 30.14 176 VAL A CA 1
ATOM 1377 C C . VAL A 1 176 ? 41.804 -32.710 -19.933 1.00 30.14 176 VAL A C 1
ATOM 1379 O O . VAL A 1 176 ? 41.809 -31.721 -19.205 1.00 30.14 176 VAL A O 1
ATOM 1382 N N . SER A 1 177 ? 40.700 -33.382 -20.245 1.00 37.81 177 SER A N 1
ATOM 1383 C CA . SER A 1 177 ? 39.372 -33.248 -19.652 1.00 37.81 177 SER A CA 1
ATOM 1384 C C . SER A 1 177 ? 39.376 -33.623 -18.168 1.00 37.81 177 SER A C 1
ATOM 1386 O O . SER A 1 177 ? 39.827 -34.717 -17.850 1.00 37.81 177 SER A O 1
ATOM 1388 N N . MET A 1 178 ? 38.814 -32.780 -17.296 1.00 32.91 178 MET A N 1
ATOM 1389 C CA . MET A 1 178 ? 38.237 -33.193 -16.009 1.00 32.91 178 MET A CA 1
ATOM 1390 C C . MET A 1 178 ? 37.095 -32.237 -15.635 1.00 32.91 178 MET A C 1
ATOM 1392 O O . MET A 1 178 ? 37.300 -31.054 -15.366 1.00 32.91 178 MET A O 1
ATOM 1396 N N . ILE A 1 179 ? 35.881 -32.775 -15.636 1.00 39.34 179 ILE A N 1
ATOM 1397 C CA . ILE A 1 179 ? 34.705 -32.252 -14.933 1.00 39.34 179 ILE A CA 1
ATOM 1398 C C . ILE A 1 179 ? 34.912 -32.547 -13.445 1.00 39.34 179 ILE A C 1
ATOM 1400 O O . ILE A 1 179 ? 35.217 -33.682 -13.092 1.00 39.34 179 ILE A O 1
ATOM 1404 N N . SER A 1 180 ? 34.774 -31.535 -12.588 1.00 37.06 180 SER A N 1
ATOM 1405 C CA . SER A 1 180 ? 34.855 -31.695 -11.133 1.00 37.06 180 SER A CA 1
ATOM 1406 C C . SER A 1 180 ? 33.500 -31.346 -10.521 1.00 37.06 180 SER A C 1
ATOM 1408 O O . SER A 1 180 ? 33.121 -30.176 -10.450 1.00 37.06 180 SER A O 1
ATOM 1410 N N . GLU A 1 181 ? 32.758 -32.386 -10.143 1.00 34.41 181 GLU A N 1
ATOM 1411 C CA . GLU A 1 181 ? 31.573 -32.332 -9.289 1.00 34.41 181 GLU A CA 1
ATOM 1412 C C . GLU A 1 181 ? 31.997 -32.669 -7.857 1.00 34.41 181 GLU A C 1
ATOM 1414 O O . GLU A 1 181 ? 32.560 -33.732 -7.595 1.00 34.41 181 GLU A O 1
ATOM 1419 N N . THR A 1 182 ? 31.706 -31.776 -6.913 1.00 32.72 182 THR A N 1
ATOM 1420 C CA . THR A 1 182 ? 31.920 -32.025 -5.485 1.00 32.72 182 THR A CA 1
ATOM 1421 C C . THR A 1 182 ? 30.597 -32.457 -4.863 1.00 32.72 182 THR A C 1
ATOM 1423 O O . THR A 1 182 ? 29.767 -31.624 -4.504 1.00 32.72 182 THR A O 1
ATOM 1426 N N . ILE A 1 183 ? 30.395 -33.768 -4.736 1.00 36.50 183 ILE A N 1
ATOM 1427 C CA . ILE A 1 183 ? 29.323 -34.358 -3.927 1.00 36.50 183 ILE A CA 1
ATOM 1428 C C . ILE A 1 183 ? 29.882 -34.576 -2.519 1.00 36.50 183 ILE A C 1
ATOM 1430 O O . ILE A 1 183 ? 30.798 -35.371 -2.322 1.00 36.50 183 ILE A O 1
ATOM 1434 N N . ALA A 1 184 ? 29.331 -33.877 -1.526 1.00 30.97 184 ALA A N 1
ATOM 1435 C CA . ALA A 1 184 ? 29.608 -34.156 -0.122 1.00 30.97 184 ALA A CA 1
ATOM 1436 C C . ALA A 1 184 ? 28.664 -35.265 0.370 1.00 30.97 184 ALA A C 1
ATOM 1438 O O . ALA A 1 184 ? 27.484 -35.029 0.622 1.00 30.97 184 ALA A O 1
ATOM 1439 N N . VAL A 1 185 ? 29.197 -36.482 0.492 1.00 29.52 185 VAL A N 1
ATOM 1440 C CA . VAL A 1 185 ? 28.558 -37.612 1.178 1.00 29.52 185 VAL A CA 1
ATOM 1441 C C . VAL A 1 185 ? 29.011 -37.579 2.637 1.00 29.52 185 VAL A C 1
ATOM 1443 O O . VAL A 1 185 ? 30.187 -37.792 2.923 1.00 29.52 185 VAL A O 1
ATOM 1446 N N . ILE A 1 186 ? 28.095 -37.296 3.566 1.00 31.45 186 ILE A N 1
ATOM 1447 C CA . ILE A 1 186 ? 28.349 -37.433 5.006 1.00 31.45 186 ILE A CA 1
ATOM 1448 C C . ILE A 1 186 ? 27.766 -38.776 5.447 1.00 31.45 186 ILE A C 1
ATOM 1450 O O . ILE A 1 186 ? 26.559 -38.923 5.625 1.00 31.45 186 ILE A O 1
ATOM 1454 N N . THR A 1 187 ? 28.648 -39.761 5.591 1.00 27.20 187 THR A N 1
ATOM 1455 C CA . THR A 1 187 ? 28.363 -41.084 6.154 1.00 27.20 187 THR A CA 1
ATOM 1456 C C . THR A 1 187 ? 28.295 -40.971 7.676 1.00 27.20 187 THR A C 1
ATOM 1458 O O . THR A 1 187 ? 29.305 -40.704 8.323 1.00 27.20 187 THR A O 1
ATOM 1461 N N . THR A 1 188 ? 27.118 -41.168 8.271 1.00 27.28 188 THR A N 1
ATOM 1462 C CA . THR A 1 188 ? 26.966 -41.291 9.726 1.00 27.28 188 THR A CA 1
ATOM 1463 C C . THR A 1 188 ? 26.971 -42.765 10.128 1.00 27.28 188 THR A C 1
ATOM 1465 O O . THR A 1 188 ? 26.135 -43.559 9.699 1.00 27.28 188 THR A O 1
ATOM 1468 N N . HIS A 1 189 ? 27.937 -43.149 10.962 1.00 26.95 189 HIS A N 1
ATOM 1469 C CA . HIS A 1 189 ? 27.977 -44.474 11.573 1.00 26.95 189 HIS A CA 1
ATOM 1470 C C . HIS A 1 189 ? 26.950 -44.545 12.707 1.00 26.95 189 HIS A C 1
ATOM 1472 O O . HIS A 1 189 ? 26.974 -43.746 13.641 1.00 26.95 189 HIS A O 1
ATOM 1478 N N . THR A 1 190 ? 26.040 -45.512 12.605 1.00 24.81 190 THR A N 1
ATOM 1479 C CA . THR A 1 190 ? 25.088 -45.862 13.660 1.00 24.81 190 THR A CA 1
ATOM 1480 C C . THR A 1 190 ? 25.757 -46.863 14.596 1.00 24.81 190 THR A C 1
ATOM 1482 O O . THR A 1 190 ? 26.064 -47.975 14.173 1.00 24.81 190 THR A O 1
ATOM 1485 N N . THR A 1 191 ? 25.944 -46.490 15.862 1.00 26.16 191 THR A N 1
ATOM 1486 C CA . THR A 1 191 ? 26.293 -47.429 16.937 1.00 26.16 191 THR A CA 1
ATOM 1487 C C . THR A 1 191 ? 25.173 -47.414 17.966 1.00 26.16 191 THR A C 1
ATOM 1489 O O . THR A 1 191 ? 24.923 -46.413 18.633 1.00 26.16 191 THR A O 1
ATOM 1492 N N . THR A 1 192 ? 24.468 -48.537 18.055 1.00 24.19 192 THR A N 1
ATOM 1493 C CA . THR A 1 192 ? 23.391 -48.794 19.009 1.00 24.19 192 THR A CA 1
ATOM 1494 C C . THR A 1 192 ? 23.972 -49.245 20.345 1.00 24.19 192 THR A C 1
ATOM 1496 O O . THR A 1 192 ? 24.623 -50.283 20.400 1.00 24.19 192 THR A O 1
ATOM 1499 N N . CYS A 1 193 ? 23.647 -48.539 21.430 1.00 22.52 193 CYS A N 1
ATOM 1500 C CA . CYS A 1 193 ? 23.694 -49.088 22.786 1.00 22.52 193 CYS A CA 1
ATOM 1501 C C . CYS A 1 193 ? 22.367 -48.801 23.495 1.00 22.52 193 CYS A C 1
ATOM 1503 O O . CYS A 1 193 ? 21.861 -47.680 23.490 1.00 22.52 193 CYS A O 1
ATOM 1505 N N . ARG A 1 194 ? 21.793 -49.860 24.067 1.00 24.66 194 ARG A N 1
ATOM 1506 C CA . ARG A 1 194 ? 20.470 -49.929 24.689 1.00 24.66 194 ARG A CA 1
ATOM 1507 C C . ARG A 1 194 ? 20.616 -49.783 26.204 1.00 24.66 194 ARG A C 1
ATOM 1509 O O . ARG A 1 194 ? 21.200 -50.665 26.822 1.00 24.66 194 ARG A O 1
ATOM 1516 N N . VAL A 1 195 ? 20.038 -48.738 26.796 1.00 27.42 195 VAL A N 1
ATOM 1517 C CA . VAL A 1 195 ? 19.697 -48.676 28.231 1.00 27.42 195 VAL A CA 1
ATOM 1518 C C . VAL A 1 195 ? 18.350 -47.953 28.363 1.00 27.42 195 VAL A C 1
ATOM 1520 O O . VAL A 1 195 ? 18.160 -46.885 27.788 1.00 27.42 195 VAL A O 1
ATOM 1523 N N . SER A 1 196 ? 17.398 -48.562 29.069 1.00 32.28 196 SER A N 1
ATOM 1524 C CA . SER A 1 196 ? 16.095 -47.980 29.447 1.00 32.28 196 SER A CA 1
ATOM 1525 C C . SER A 1 196 ? 16.102 -47.643 30.960 1.00 32.28 196 SER A C 1
ATOM 1527 O O . SER A 1 196 ? 17.042 -48.033 31.646 1.00 32.28 196 SER A O 1
ATOM 1529 N N . PRO A 1 197 ? 15.084 -46.967 31.523 1.00 38.72 197 PRO A N 1
ATOM 1530 C CA . PRO A 1 197 ? 14.988 -45.505 31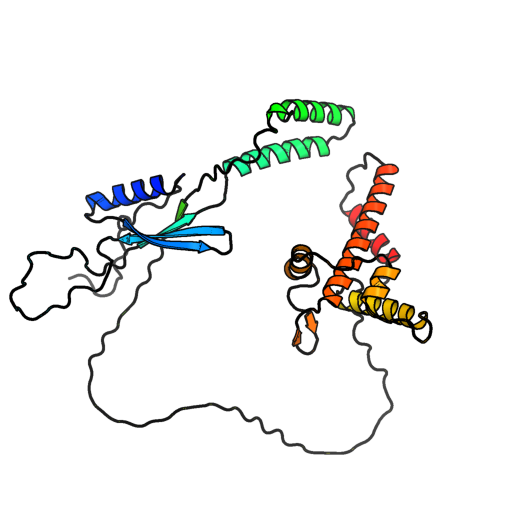.623 1.00 38.72 197 PRO A CA 1
ATOM 1531 C C . PRO A 1 197 ? 14.856 -45.013 33.089 1.00 38.72 197 PRO A C 1
ATOM 1533 O O . PRO A 1 197 ? 14.432 -45.782 33.951 1.00 38.72 197 PRO A O 1
ATOM 1536 N N . PRO A 1 198 ? 15.071 -43.721 33.398 1.00 30.33 198 PRO A N 1
ATOM 1537 C CA . PRO A 1 198 ? 14.374 -43.077 34.505 1.00 30.33 198 PRO A CA 1
ATOM 1538 C C . PRO A 1 198 ? 13.128 -42.324 34.000 1.00 30.33 198 PRO A C 1
ATOM 1540 O O . PRO A 1 198 ? 13.079 -41.843 32.870 1.00 30.33 198 PRO A O 1
ATOM 1543 N N . ALA A 1 199 ? 12.105 -42.302 34.853 1.00 32.22 199 ALA A N 1
ATOM 1544 C CA . ALA A 1 199 ? 10.744 -41.798 34.656 1.00 32.22 199 ALA A CA 1
ATOM 1545 C C . ALA A 1 199 ? 10.647 -40.349 34.105 1.00 32.22 199 ALA A C 1
ATOM 1547 O O . ALA A 1 199 ? 11.606 -39.583 34.212 1.00 32.22 199 ALA A O 1
ATOM 1548 N N . PRO A 1 200 ? 9.497 -39.953 33.514 1.00 36.47 200 PRO A N 1
ATOM 1549 C CA . PRO A 1 200 ? 9.396 -38.746 32.706 1.00 36.47 200 PRO A CA 1
ATOM 1550 C C . PRO A 1 200 ? 9.345 -37.490 33.578 1.00 36.47 200 PRO A C 1
ATOM 1552 O O . PRO A 1 200 ? 8.374 -37.239 34.289 1.00 36.47 200 PRO A O 1
ATOM 1555 N N . THR A 1 201 ? 10.371 -36.656 33.464 1.00 34.84 201 THR A N 1
ATOM 1556 C CA . THR A 1 201 ? 10.275 -35.233 33.795 1.00 34.84 201 THR A CA 1
ATOM 1557 C C . THR A 1 201 ? 9.313 -34.585 32.786 1.00 34.84 201 THR A C 1
ATOM 1559 O O . THR A 1 201 ? 9.433 -34.880 31.592 1.00 34.84 201 THR A O 1
ATOM 1562 N N . PRO A 1 202 ? 8.347 -33.741 33.201 1.00 38.72 202 PRO A N 1
ATOM 1563 C CA . PRO A 1 202 ? 7.355 -33.188 32.285 1.00 38.72 202 PRO A CA 1
ATOM 1564 C C . PRO A 1 202 ? 8.052 -32.422 31.163 1.00 38.72 202 PRO A C 1
ATOM 1566 O O . PRO A 1 202 ? 8.905 -31.573 31.428 1.00 38.72 202 PRO A O 1
ATOM 1569 N N . LEU A 1 203 ? 7.695 -32.734 29.913 1.00 37.75 203 LEU A N 1
ATOM 1570 C CA . LEU A 1 203 ? 8.113 -31.951 28.757 1.00 37.75 203 LEU A CA 1
ATOM 1571 C C . LEU A 1 203 ? 7.795 -30.480 29.029 1.00 37.75 203 LEU A C 1
ATOM 1573 O O . LEU A 1 203 ? 6.631 -30.109 29.181 1.00 37.75 203 LEU A O 1
ATOM 1577 N N . ALA A 1 204 ? 8.837 -29.653 29.048 1.00 37.47 204 ALA A N 1
ATOM 1578 C CA . ALA A 1 204 ? 8.704 -28.215 28.934 1.00 37.47 204 ALA A CA 1
ATOM 1579 C C . ALA A 1 204 ? 7.863 -27.914 27.685 1.00 37.47 204 ALA A C 1
ATOM 1581 O O . ALA A 1 204 ? 8.265 -28.217 26.556 1.00 37.47 204 ALA A O 1
ATOM 1582 N N . ALA A 1 205 ? 6.664 -27.379 27.912 1.00 39.06 205 ALA A N 1
ATOM 1583 C CA . ALA A 1 205 ? 5.770 -26.925 26.866 1.00 39.06 205 ALA A CA 1
ATOM 1584 C C . ALA A 1 205 ? 6.526 -25.956 25.946 1.00 39.06 205 ALA A C 1
ATOM 1586 O O . ALA A 1 205 ? 7.259 -25.078 26.406 1.00 39.06 205 ALA A O 1
ATOM 1587 N N . ALA A 1 206 ? 6.366 -26.124 24.632 1.00 41.19 206 ALA A N 1
ATOM 1588 C CA . ALA A 1 206 ? 6.814 -25.119 23.679 1.00 41.19 206 ALA A CA 1
ATOM 1589 C C . ALA A 1 206 ? 6.228 -23.752 24.086 1.00 41.19 206 ALA A C 1
ATOM 1591 O O . ALA A 1 206 ? 5.072 -23.720 24.511 1.00 41.19 206 ALA A O 1
ATOM 1592 N N . PRO A 1 207 ? 6.978 -22.641 23.957 1.00 48.09 207 PRO A N 1
ATOM 1593 C CA . PRO A 1 207 ? 6.440 -21.330 24.292 1.00 48.09 207 PRO A CA 1
ATOM 1594 C C . PRO A 1 207 ? 5.163 -21.108 23.482 1.00 48.09 207 PRO A C 1
ATOM 1596 O O . PRO A 1 207 ? 5.176 -21.253 22.254 1.00 48.09 207 PRO A O 1
ATOM 1599 N N . ALA A 1 208 ? 4.063 -20.829 24.183 1.00 62.34 208 ALA A N 1
ATOM 1600 C CA . ALA A 1 208 ? 2.796 -20.494 23.559 1.00 62.34 208 ALA A CA 1
ATOM 1601 C C . ALA A 1 208 ? 3.035 -19.302 22.624 1.00 62.34 208 ALA A C 1
ATOM 1603 O O . ALA A 1 208 ? 3.655 -18.308 23.008 1.00 62.34 208 ALA A O 1
ATOM 1604 N N . LEU A 1 209 ? 2.622 -19.435 21.363 1.00 71.50 209 LEU A N 1
ATOM 1605 C CA . LEU A 1 209 ? 2.679 -18.322 20.421 1.00 71.50 209 LEU A CA 1
ATOM 1606 C C . LEU A 1 209 ? 1.840 -17.166 20.980 1.00 71.50 209 LEU A C 1
ATOM 1608 O O . LEU A 1 209 ? 0.803 -17.409 21.600 1.00 71.50 209 LEU A O 1
ATOM 1612 N N . ARG A 1 210 ? 2.285 -15.921 20.767 1.00 78.06 210 ARG A N 1
ATOM 1613 C CA . ARG A 1 210 ? 1.522 -14.747 21.210 1.00 78.06 210 ARG A CA 1
ATOM 1614 C C . ARG A 1 210 ? 0.132 -14.735 20.574 1.00 78.06 210 ARG A C 1
ATOM 1616 O O . ARG A 1 210 ? -0.052 -15.246 19.470 1.00 78.06 210 ARG A O 1
ATOM 1623 N N . ALA A 1 211 ? -0.840 -14.139 21.263 1.00 79.00 211 ALA A N 1
ATOM 1624 C CA . ALA A 1 211 ? -2.227 -14.101 20.807 1.00 79.00 211 ALA A CA 1
ATOM 1625 C C . ALA A 1 211 ? -2.391 -13.424 19.431 1.00 79.00 211 ALA A C 1
ATOM 1627 O O . ALA A 1 211 ? -3.258 -13.843 18.660 1.00 79.00 211 ALA A O 1
ATOM 1628 N N . ASP A 1 212 ? -1.536 -12.448 19.123 1.00 81.62 212 ASP A N 1
ATOM 1629 C CA . ASP A 1 212 ? -1.449 -11.704 17.865 1.00 81.62 212 ASP A CA 1
ATOM 1630 C C . ASP A 1 212 ? -0.561 -12.378 16.798 1.00 81.62 212 ASP A C 1
ATOM 1632 O O . ASP A 1 212 ? -0.511 -11.913 15.658 1.00 81.62 212 ASP A O 1
ATOM 1636 N N . ASP A 1 213 ? 0.105 -13.503 17.110 1.00 88.00 213 ASP A N 1
ATOM 1637 C CA . ASP A 1 213 ? 0.855 -14.262 16.103 1.00 88.00 213 ASP A CA 1
ATOM 1638 C C . ASP A 1 213 ? -0.130 -14.833 15.059 1.00 88.00 213 ASP A C 1
ATOM 1640 O O . ASP A 1 213 ? -1.096 -15.520 15.418 1.00 88.00 213 ASP A O 1
ATOM 1644 N N . PRO A 1 214 ? 0.121 -14.629 13.753 1.00 90.75 214 PRO A N 1
ATOM 1645 C CA . PRO A 1 214 ? -0.756 -15.102 12.683 1.00 90.75 214 PRO A CA 1
ATOM 1646 C C . PRO A 1 214 ? -1.089 -16.598 12.736 1.00 90.75 214 PRO A C 1
ATOM 1648 O O . PRO A 1 214 ? -2.165 -17.013 12.308 1.00 90.75 214 PRO A O 1
ATOM 1651 N N . ARG A 1 215 ? -0.195 -17.434 13.274 1.00 90.31 215 ARG A N 1
ATOM 1652 C CA . ARG A 1 215 ? -0.442 -18.875 13.417 1.00 90.31 215 ARG A CA 1
ATOM 1653 C C . ARG A 1 215 ? -1.350 -19.175 14.597 1.00 90.31 215 ARG A C 1
ATOM 1655 O O . ARG A 1 215 ? -2.170 -20.082 14.491 1.00 90.31 215 ARG A O 1
ATOM 1662 N N . ALA A 1 216 ? -1.224 -18.427 15.692 1.00 90.56 216 ALA A N 1
ATOM 1663 C CA . ALA A 1 216 ? -2.147 -18.526 16.817 1.00 90.56 216 ALA A CA 1
ATOM 1664 C C . ALA A 1 216 ? -3.555 -18.082 16.392 1.00 90.56 216 ALA A C 1
ATOM 1666 O O . ALA A 1 216 ? -4.530 -18.774 16.681 1.00 90.56 216 ALA A O 1
ATOM 1667 N N . ILE A 1 217 ? -3.650 -16.993 15.622 1.00 92.38 217 ILE A N 1
ATOM 1668 C CA . ILE A 1 217 ? -4.903 -16.521 15.017 1.00 92.38 217 ILE A CA 1
ATOM 1669 C C . ILE A 1 217 ? -5.525 -17.613 14.135 1.00 92.38 217 ILE A C 1
ATOM 1671 O O . ILE A 1 217 ? -6.686 -17.979 14.325 1.00 92.38 217 ILE A O 1
ATOM 1675 N N . TYR A 1 218 ? -4.746 -18.194 13.219 1.00 94.44 218 TYR A N 1
ATOM 1676 C CA . TYR A 1 218 ? -5.237 -19.269 12.357 1.00 94.44 218 TYR A CA 1
ATOM 1677 C C . TYR A 1 218 ? -5.640 -20.528 13.140 1.00 94.44 218 TYR A C 1
ATOM 1679 O O . TYR A 1 218 ? -6.606 -21.206 12.788 1.00 94.44 218 TYR A O 1
ATOM 1687 N N . GLN A 1 219 ? -4.931 -20.854 14.222 1.00 93.62 219 GLN A N 1
ATOM 1688 C CA . GLN A 1 219 ? -5.274 -21.990 15.072 1.00 93.62 219 GLN A CA 1
ATOM 1689 C C . GLN A 1 219 ? -6.650 -21.802 15.727 1.00 93.62 219 GLN A C 1
ATOM 1691 O O . GLN A 1 219 ? -7.495 -22.687 15.597 1.00 93.62 219 GLN A O 1
ATOM 1696 N N . ARG A 1 220 ? -6.917 -20.624 16.308 1.00 94.25 220 ARG A N 1
ATOM 1697 C CA . ARG A 1 220 ? -8.242 -20.283 16.856 1.00 94.25 220 ARG A CA 1
ATOM 1698 C C . ARG A 1 220 ? -9.333 -20.331 15.786 1.00 94.25 220 ARG A C 1
ATOM 1700 O O . ARG A 1 220 ? -10.419 -20.848 16.032 1.00 94.25 220 ARG A O 1
ATOM 1707 N N . TYR A 1 221 ? -9.035 -19.846 14.579 1.00 95.88 221 TYR A N 1
ATOM 1708 C CA . TYR A 1 221 ? -9.957 -19.926 13.444 1.00 95.88 221 TYR A CA 1
ATOM 1709 C C . TYR A 1 221 ? -10.335 -21.376 13.108 1.00 95.88 221 TYR A C 1
ATOM 1711 O O . TYR A 1 221 ? -11.513 -21.680 12.909 1.00 95.88 221 TYR A O 1
ATOM 1719 N N . LYS A 1 222 ? -9.352 -22.286 13.065 1.00 95.50 222 LYS A N 1
ATOM 1720 C CA . LYS A 1 222 ? -9.606 -23.712 12.814 1.00 95.50 222 LYS A CA 1
ATOM 1721 C C . LYS A 1 222 ? -10.447 -24.340 13.914 1.00 95.50 222 LYS A C 1
ATOM 1723 O O . LYS A 1 222 ? -11.391 -25.045 13.585 1.00 95.50 222 LYS A O 1
ATOM 1728 N N . GLU A 1 223 ? -10.138 -24.066 15.177 1.00 95.56 223 GLU A N 1
ATOM 1729 C CA . GLU A 1 223 ? -10.884 -24.600 16.322 1.00 95.56 223 GLU A CA 1
ATOM 1730 C C . GLU A 1 223 ? -12.344 -24.133 16.302 1.00 95.56 223 GLU A C 1
ATOM 1732 O O . GLU A 1 223 ? -13.254 -24.953 16.405 1.00 95.56 223 GLU A O 1
ATOM 1737 N N . ALA A 1 224 ? -12.586 -22.842 16.055 1.00 95.25 224 ALA A N 1
ATOM 1738 C CA . ALA A 1 224 ? -13.936 -22.298 15.908 1.00 95.25 224 ALA A CA 1
ATOM 1739 C C . ALA A 1 224 ? -14.691 -22.930 14.725 1.00 95.25 224 ALA A C 1
ATOM 1741 O O . ALA A 1 224 ? -15.869 -23.280 14.833 1.00 95.25 224 ALA A O 1
ATOM 1742 N N . ARG A 1 225 ? -14.003 -23.141 13.597 1.00 96.31 225 ARG A N 1
ATOM 1743 C CA . ARG A 1 225 ? -14.575 -23.816 12.430 1.00 96.31 225 ARG A CA 1
ATOM 1744 C C . ARG A 1 225 ? -14.894 -25.281 12.698 1.00 96.31 225 ARG A C 1
ATOM 1746 O O . ARG A 1 225 ? -15.935 -25.761 12.259 1.00 96.31 225 ARG A O 1
ATOM 1753 N N . GLU A 1 226 ? -14.011 -26.003 13.374 1.00 95.06 226 GLU A N 1
ATOM 1754 C CA . GLU A 1 226 ? -14.219 -27.407 13.731 1.00 95.06 226 GLU A CA 1
ATOM 1755 C C . GLU A 1 226 ? -15.356 -27.559 14.744 1.00 95.06 226 GLU A C 1
ATOM 1757 O O . GLU A 1 226 ? -16.198 -28.443 14.581 1.00 95.06 226 GLU A O 1
ATOM 1762 N N . ALA A 1 227 ? -15.458 -26.645 15.714 1.00 95.94 227 ALA A N 1
ATOM 1763 C CA . ALA A 1 227 ? -16.600 -26.561 16.616 1.00 95.94 227 ALA A CA 1
ATOM 1764 C C . ALA A 1 227 ? -17.905 -26.332 15.839 1.00 95.94 227 ALA A C 1
ATOM 1766 O O . ALA A 1 227 ? -18.889 -27.033 16.069 1.00 95.94 227 ALA A O 1
ATOM 1767 N N . TRP A 1 228 ? -17.905 -25.432 14.850 1.00 95.62 228 TRP A N 1
ATOM 1768 C CA . TRP A 1 228 ? -19.053 -25.252 13.959 1.00 95.62 228 TRP A CA 1
ATOM 1769 C C . TRP A 1 228 ? -19.344 -26.513 13.128 1.00 95.62 228 TRP A C 1
ATOM 1771 O O . TRP A 1 228 ? -20.489 -26.936 13.028 1.00 95.62 228 TRP A O 1
ATOM 1781 N N . TYR A 1 229 ? -18.334 -27.199 12.585 1.00 94.88 229 TYR A N 1
ATOM 1782 C CA . TYR A 1 229 ? -18.543 -28.469 11.875 1.00 94.88 229 TYR A CA 1
ATOM 1783 C C . TYR A 1 229 ? -19.163 -29.556 12.756 1.00 94.88 229 TYR A C 1
ATOM 1785 O O . TYR A 1 229 ? -19.921 -30.384 12.241 1.00 94.88 229 TYR A O 1
ATOM 1793 N N . ALA A 1 230 ? -18.866 -29.562 14.057 1.00 94.31 230 ALA A N 1
ATOM 1794 C CA . ALA A 1 230 ? -19.456 -30.498 15.004 1.00 94.31 230 ALA A CA 1
ATOM 1795 C C . ALA A 1 230 ? -20.958 -30.247 15.230 1.00 94.31 230 ALA A C 1
ATOM 1797 O O . ALA A 1 230 ? -21.688 -31.204 15.488 1.00 94.31 230 ALA A O 1
ATOM 1798 N N . THR A 1 231 ? -21.439 -29.006 15.073 1.00 94.19 231 THR A N 1
ATOM 1799 C CA . THR A 1 231 ? -22.873 -28.678 15.190 1.00 94.19 231 THR A CA 1
ATOM 1800 C C . THR A 1 231 ? -23.663 -28.968 13.913 1.00 94.19 231 THR A C 1
ATOM 1802 O O . THR A 1 231 ? -24.880 -29.147 13.969 1.00 94.19 231 THR A O 1
ATOM 1805 N N . VAL A 1 232 ? -22.995 -29.069 12.757 1.00 92.69 232 VAL A N 1
ATOM 1806 C CA . VAL A 1 232 ? -23.652 -29.364 11.476 1.00 92.69 232 VAL A CA 1
ATOM 1807 C C . VAL A 1 232 ? -24.201 -30.805 11.472 1.00 92.69 232 VAL A C 1
ATOM 1809 O O . VAL A 1 232 ? -23.410 -31.751 11.625 1.00 92.69 232 VAL A O 1
ATOM 1812 N N . PRO A 1 233 ? -25.516 -31.006 11.223 1.00 91.38 233 PRO A N 1
ATOM 1813 C CA . PRO A 1 233 ? -26.142 -32.327 11.173 1.00 91.38 233 PRO A CA 1
ATOM 1814 C C . PRO A 1 233 ? -25.433 -33.306 10.228 1.00 91.38 233 PRO A C 1
ATOM 1816 O O . PRO A 1 233 ? -24.797 -32.907 9.247 1.00 91.38 233 PRO A O 1
ATOM 1819 N N . ARG A 1 234 ? -25.557 -34.616 10.494 1.00 82.69 234 ARG A N 1
ATOM 1820 C CA . ARG A 1 234 ? -24.993 -35.654 9.613 1.00 82.69 234 ARG A CA 1
ATOM 1821 C C . ARG A 1 234 ? -25.607 -35.525 8.213 1.00 82.69 234 ARG A C 1
ATOM 1823 O O . ARG A 1 234 ? -26.819 -35.610 8.067 1.00 82.69 234 ARG A O 1
ATOM 1830 N N . GLY A 1 235 ? -24.758 -35.307 7.207 1.00 81.75 235 GLY A N 1
ATOM 1831 C CA . GLY A 1 235 ? -25.159 -35.044 5.817 1.00 81.75 235 GLY A CA 1
ATOM 1832 C C . GLY A 1 235 ? -25.113 -33.566 5.404 1.00 81.75 235 GLY A C 1
ATOM 1833 O O . GLY A 1 235 ? -25.202 -33.272 4.216 1.00 81.75 235 GLY A O 1
ATOM 1834 N N . GLY A 1 236 ? -24.920 -32.636 6.345 1.00 83.25 236 GLY A N 1
ATOM 1835 C CA . GLY A 1 236 ? -24.685 -31.224 6.037 1.00 83.25 236 GLY A CA 1
ATOM 1836 C C . GLY A 1 236 ? -23.287 -30.971 5.456 1.00 83.25 236 GLY A C 1
ATOM 1837 O O . GLY A 1 236 ? -22.316 -31.653 5.791 1.00 83.25 236 GLY A O 1
ATOM 1838 N N . LEU A 1 237 ? -23.174 -29.978 4.571 1.00 87.19 237 LEU A N 1
ATOM 1839 C CA . LEU A 1 237 ? -21.953 -29.704 3.809 1.00 87.19 237 LEU A CA 1
ATOM 1840 C C . LEU A 1 237 ? -20.907 -28.937 4.644 1.00 87.19 237 LEU A C 1
ATOM 1842 O O . LEU A 1 237 ? -20.881 -27.713 4.699 1.00 87.19 237 LEU A O 1
ATOM 1846 N N . ARG A 1 238 ? -19.970 -29.652 5.261 1.00 91.12 238 ARG A N 1
ATOM 1847 C CA . ARG A 1 238 ? -18.917 -29.065 6.110 1.00 91.12 238 ARG A CA 1
ATOM 1848 C C . ARG A 1 238 ? -17.774 -28.476 5.278 1.00 91.12 238 ARG A C 1
ATOM 1850 O O . ARG A 1 238 ? -16.750 -29.118 5.068 1.00 91.12 238 ARG A O 1
ATOM 1857 N N . THR A 1 239 ? -17.964 -27.260 4.766 1.00 94.06 239 THR A N 1
ATOM 1858 C CA . THR A 1 239 ? -16.944 -26.532 3.988 1.00 94.06 239 THR A CA 1
ATOM 1859 C C . THR A 1 239 ? -16.611 -25.185 4.611 1.00 94.06 239 THR A C 1
ATOM 1861 O O . THR A 1 239 ? -17.457 -24.550 5.245 1.00 94.06 239 THR A O 1
ATOM 1864 N N . ASN A 1 240 ? -15.390 -24.701 4.356 1.00 93.19 240 ASN A N 1
ATOM 1865 C CA . ASN A 1 240 ? -14.939 -23.416 4.882 1.00 93.19 240 ASN A CA 1
ATOM 1866 C C . ASN A 1 240 ? -15.827 -22.259 4.402 1.00 93.19 240 ASN A C 1
ATOM 1868 O O . ASN A 1 240 ? -16.091 -21.317 5.137 1.00 93.19 240 ASN A O 1
ATOM 1872 N N . GLN A 1 241 ? -16.339 -22.346 3.173 1.00 92.88 241 GLN A N 1
ATOM 1873 C CA . GLN A 1 241 ? -17.235 -21.336 2.620 1.00 92.88 241 GLN A CA 1
ATOM 1874 C C . GLN A 1 241 ? -18.565 -21.261 3.381 1.00 92.88 241 GLN A C 1
ATOM 1876 O O . GLN A 1 241 ? -19.072 -20.163 3.603 1.00 92.88 241 GLN A O 1
ATOM 1881 N N . GLN A 1 242 ? -19.118 -22.403 3.802 1.00 93.94 242 GLN A N 1
ATOM 1882 C CA . GLN A 1 242 ? -20.335 -22.409 4.613 1.00 93.94 242 GLN A CA 1
ATOM 1883 C C . GLN A 1 242 ? -20.089 -21.879 6.020 1.00 93.94 242 GLN A C 1
ATOM 1885 O O . GLN A 1 242 ? -20.894 -21.085 6.493 1.00 93.94 242 GLN A O 1
ATOM 1890 N N . TYR A 1 243 ? -18.961 -22.240 6.635 1.00 95.25 243 TYR A N 1
ATOM 1891 C CA . TYR A 1 243 ? -18.560 -21.673 7.920 1.00 95.25 243 TYR A CA 1
ATOM 1892 C C . TYR A 1 243 ? -18.471 -20.143 7.850 1.00 95.25 243 TYR A C 1
ATOM 1894 O O . TYR A 1 243 ? -19.112 -19.446 8.629 1.00 95.25 243 TYR A O 1
ATOM 1902 N N . ARG A 1 244 ? -17.756 -19.607 6.851 1.00 95.50 244 ARG A N 1
ATOM 1903 C CA . ARG A 1 244 ? -17.630 -18.154 6.660 1.00 95.50 244 ARG A CA 1
ATOM 1904 C C . ARG A 1 244 ? -18.989 -17.487 6.468 1.00 95.50 244 ARG A C 1
ATOM 1906 O O . ARG A 1 244 ? -19.258 -16.485 7.113 1.00 95.50 244 ARG A O 1
ATOM 1913 N N . LYS A 1 245 ? -19.870 -18.081 5.654 1.00 94.81 245 LYS A N 1
ATOM 1914 C CA . LYS A 1 245 ? -21.242 -17.585 5.470 1.00 94.81 245 LYS A CA 1
ATOM 1915 C C . LYS A 1 245 ? -22.039 -17.590 6.780 1.00 94.81 245 LYS A C 1
ATOM 1917 O O . LYS A 1 245 ? -22.753 -16.630 7.038 1.00 94.81 245 LYS A O 1
ATOM 1922 N N . ALA A 1 246 ? -21.929 -18.647 7.584 1.00 94.38 246 ALA A N 1
ATOM 1923 C CA . ALA A 1 246 ? -22.638 -18.769 8.857 1.00 94.38 246 ALA A CA 1
ATOM 1924 C C . ALA A 1 246 ? -22.154 -17.753 9.904 1.00 94.38 246 ALA A C 1
ATOM 1926 O O . ALA A 1 246 ? -22.966 -17.242 10.665 1.00 94.38 246 ALA A O 1
ATOM 1927 N N . MET A 1 247 ? -20.859 -17.429 9.901 1.00 93.75 247 MET A N 1
ATOM 1928 C CA . MET A 1 247 ? -20.248 -16.454 10.813 1.00 93.75 247 MET A CA 1
ATOM 1929 C C . MET A 1 247 ? -20.266 -15.012 10.275 1.00 93.75 247 MET A C 1
ATOM 1931 O O . MET A 1 247 ? -19.660 -14.135 10.878 1.00 93.75 247 MET A O 1
ATOM 1935 N N . GLY A 1 248 ? -20.896 -14.756 9.120 1.00 94.19 248 GLY A N 1
ATOM 1936 C CA . GLY A 1 248 ? -20.918 -13.425 8.498 1.00 94.19 248 GLY A CA 1
ATOM 1937 C C . GLY A 1 248 ? -19.562 -12.937 7.965 1.00 94.19 248 GLY A C 1
ATOM 1938 O O . GLY A 1 248 ? -19.404 -11.755 7.679 1.00 94.19 248 GLY A O 1
ATOM 1939 N N . LEU A 1 249 ? -18.581 -13.829 7.805 1.00 94.75 249 LEU A N 1
ATOM 1940 C CA . LEU A 1 249 ? -17.235 -13.482 7.354 1.00 94.75 249 LEU A CA 1
ATOM 1941 C C . LEU A 1 249 ? -17.172 -13.315 5.824 1.00 94.75 249 LEU A C 1
ATOM 1943 O O . LEU A 1 249 ? -17.818 -14.077 5.088 1.00 94.75 249 LEU A O 1
ATOM 1947 N N . PRO A 1 250 ? -16.330 -12.401 5.300 1.00 93.44 250 PRO A N 1
ATOM 1948 C CA . PRO A 1 250 ? -16.183 -12.191 3.862 1.00 93.44 250 PRO A CA 1
ATOM 1949 C C . PRO A 1 250 ? -15.808 -13.476 3.123 1.00 93.44 250 PRO A C 1
ATOM 1951 O O . PRO A 1 250 ? -14.862 -14.165 3.492 1.00 93.44 250 PRO A O 1
ATOM 1954 N N . ALA A 1 251 ? -16.492 -13.819 2.033 1.00 91.00 251 ALA A N 1
ATOM 1955 C CA . ALA A 1 251 ? -16.168 -15.043 1.291 1.00 91.00 251 ALA A CA 1
ATOM 1956 C C . ALA A 1 251 ? -14.782 -14.985 0.613 1.00 91.00 251 ALA A C 1
ATOM 1958 O O . ALA A 1 251 ? -14.159 -16.025 0.382 1.00 91.00 251 ALA A O 1
ATOM 1959 N N . ARG A 1 252 ? -14.318 -13.779 0.261 1.00 92.62 252 ARG A N 1
ATOM 1960 C CA . ARG A 1 252 ? -13.025 -13.501 -0.375 1.00 92.62 252 ARG A CA 1
ATOM 1961 C C . ARG A 1 252 ? -12.526 -12.119 0.033 1.00 92.62 252 ARG A C 1
ATOM 1963 O O . ARG A 1 252 ? -13.330 -11.240 0.323 1.00 92.62 252 ARG A O 1
ATOM 1970 N N . TYR A 1 253 ? -11.216 -11.945 -0.062 1.00 92.69 253 TYR A N 1
ATOM 1971 C CA . TYR A 1 253 ? -10.539 -10.657 0.033 1.00 92.69 253 TYR A CA 1
ATOM 1972 C C . TYR A 1 253 ? -9.958 -10.252 -1.321 1.00 92.69 253 TYR A C 1
ATOM 1974 O O . TYR A 1 253 ? -9.665 -11.106 -2.170 1.00 92.69 253 TYR A O 1
ATOM 1982 N N . SER A 1 254 ? -9.804 -8.948 -1.529 1.00 92.50 254 SER A N 1
ATOM 1983 C CA . SER A 1 254 ? -9.160 -8.408 -2.721 1.00 92.50 254 SER A CA 1
ATOM 1984 C C . SER A 1 254 ? -7.674 -8.778 -2.759 1.00 92.50 254 SER A C 1
ATOM 1986 O O . SER A 1 254 ? -7.037 -9.060 -1.743 1.00 92.50 254 SER A O 1
ATOM 1988 N N . LYS A 1 255 ? -7.078 -8.750 -3.956 1.00 89.44 255 LYS A N 1
ATOM 1989 C CA . LYS A 1 255 ? -5.637 -9.003 -4.116 1.00 89.44 255 LYS A CA 1
ATOM 1990 C C . LYS A 1 255 ? -4.784 -7.981 -3.351 1.00 89.44 255 LYS A C 1
ATOM 1992 O O . LYS A 1 255 ? -3.698 -8.326 -2.898 1.00 89.44 255 LYS A O 1
ATOM 1997 N N . ILE A 1 256 ? -5.286 -6.755 -3.213 1.00 89.44 256 ILE A N 1
ATOM 1998 C CA . ILE A 1 256 ? -4.605 -5.667 -2.510 1.00 89.44 256 ILE A CA 1
ATOM 1999 C C . ILE A 1 256 ? -4.557 -5.963 -1.009 1.00 89.44 256 ILE A C 1
ATOM 2001 O O . ILE A 1 256 ? -3.480 -5.906 -0.428 1.00 89.44 256 ILE A O 1
ATOM 2005 N N . GLU A 1 257 ? -5.676 -6.369 -0.403 1.00 88.38 257 GLU A N 1
ATOM 2006 C CA . GLU A 1 257 ? -5.728 -6.740 1.022 1.00 88.38 257 GLU A CA 1
ATOM 2007 C C . GLU A 1 257 ? -4.798 -7.921 1.341 1.00 88.38 257 GLU A C 1
ATOM 2009 O O . GLU A 1 257 ? -4.068 -7.897 2.330 1.00 88.38 257 GLU A O 1
ATOM 2014 N N . LEU A 1 258 ? -4.751 -8.922 0.457 1.00 91.38 258 LEU A N 1
ATOM 2015 C CA . LEU A 1 258 ? -3.839 -10.061 0.601 1.00 91.38 258 LEU A CA 1
ATOM 2016 C C . LEU A 1 258 ? -2.367 -9.658 0.458 1.00 91.38 258 LEU A C 1
ATOM 2018 O O . LEU A 1 258 ? -1.503 -10.153 1.173 1.00 91.38 258 LEU A O 1
ATOM 2022 N N . GLN A 1 259 ? -2.048 -8.744 -0.457 1.00 90.50 259 GLN A N 1
ATOM 2023 C CA . GLN A 1 259 ? -0.683 -8.236 -0.587 1.00 90.50 259 GLN A CA 1
ATOM 2024 C C . GLN A 1 259 ? -0.280 -7.386 0.624 1.00 90.50 259 GLN A C 1
ATOM 2026 O O . GLN A 1 259 ? 0.865 -7.453 1.076 1.00 90.50 259 GLN A O 1
ATOM 2031 N N . TRP A 1 260 ? -1.215 -6.602 1.152 1.00 88.31 260 TRP A N 1
ATOM 2032 C CA . TRP A 1 260 ? -1.002 -5.768 2.324 1.00 88.31 260 TRP A CA 1
ATOM 2033 C C . TRP A 1 260 ? -0.696 -6.604 3.571 1.00 88.31 260 TRP A C 1
ATOM 2035 O O . TRP A 1 260 ? 0.280 -6.305 4.265 1.00 88.31 260 TRP A O 1
ATOM 2045 N N . CYS A 1 261 ? -1.427 -7.705 3.806 1.00 89.56 261 CYS A N 1
ATOM 2046 C CA . CYS A 1 261 ? -1.151 -8.555 4.965 1.00 89.56 261 CYS A CA 1
ATOM 2047 C C . CYS A 1 261 ? 0.240 -9.214 4.891 1.00 89.56 261 CYS A C 1
ATOM 2049 O O . CYS A 1 261 ? 0.900 -9.364 5.915 1.00 89.56 261 CYS A O 1
ATOM 2051 N N . LEU A 1 262 ? 0.732 -9.533 3.688 1.00 88.94 262 LEU A N 1
ATOM 2052 C CA . LEU A 1 262 ? 2.045 -10.156 3.482 1.00 88.94 262 LEU A CA 1
ATOM 2053 C C . LEU A 1 262 ? 3.227 -9.175 3.565 1.00 88.94 262 LEU A C 1
ATOM 2055 O O . LEU A 1 262 ? 4.304 -9.554 4.018 1.00 88.94 262 LEU A O 1
ATOM 2059 N N . ASN A 1 263 ? 3.069 -7.935 3.099 1.00 80.06 263 ASN A N 1
ATOM 2060 C CA . ASN A 1 263 ? 4.201 -7.008 2.961 1.00 80.06 263 ASN A CA 1
ATOM 2061 C C . ASN A 1 263 ? 4.334 -5.996 4.101 1.00 80.06 263 ASN A C 1
ATOM 2063 O O . ASN A 1 263 ? 5.442 -5.523 4.345 1.00 80.06 263 ASN A O 1
ATOM 2067 N N . TYR A 1 264 ? 3.229 -5.623 4.747 1.00 69.00 264 TYR A N 1
ATOM 2068 C CA . TYR A 1 264 ? 3.204 -4.485 5.671 1.00 69.00 264 TYR A CA 1
ATOM 2069 C C . TYR A 1 264 ? 2.849 -4.876 7.110 1.00 69.00 264 TYR A C 1
ATOM 2071 O O . TYR A 1 264 ? 3.353 -4.277 8.056 1.00 69.00 264 TYR A O 1
ATOM 2079 N N . LYS A 1 265 ? 2.003 -5.892 7.290 1.00 77.44 265 LYS A N 1
ATOM 2080 C CA . LYS A 1 265 ? 1.518 -6.333 8.605 1.00 77.44 265 LYS A CA 1
ATOM 2081 C C . LYS A 1 265 ? 2.330 -7.493 9.189 1.00 77.44 265 LYS A C 1
ATOM 2083 O O . LYS A 1 265 ? 3.283 -7.991 8.590 1.00 77.44 265 LYS A O 1
ATOM 2088 N N . GLN A 1 266 ? 1.930 -7.933 10.383 1.00 73.19 266 GLN A N 1
ATOM 2089 C CA . GLN A 1 266 ? 2.647 -8.926 11.188 1.00 73.19 266 GLN A CA 1
ATOM 2090 C C . GLN A 1 266 ? 2.721 -10.338 10.562 1.00 73.19 266 GLN A C 1
ATOM 2092 O O . GLN A 1 266 ? 3.510 -11.162 11.020 1.00 73.19 266 GLN A O 1
ATOM 2097 N N . MET A 1 267 ? 1.966 -10.634 9.492 1.00 87.44 267 MET A N 1
ATOM 2098 C CA . MET A 1 267 ? 2.079 -11.907 8.759 1.00 87.44 267 MET A CA 1
ATOM 2099 C C . MET A 1 267 ? 3.428 -12.085 8.060 1.00 87.44 267 MET A C 1
ATOM 2101 O O . MET A 1 267 ? 3.957 -13.198 8.010 1.00 87.44 267 MET A O 1
ATOM 2105 N N . GLY A 1 268 ? 4.002 -11.005 7.529 1.00 85.25 268 GLY A N 1
ATOM 2106 C CA . GLY A 1 268 ? 5.232 -11.063 6.746 1.00 85.25 268 GLY A CA 1
ATOM 2107 C C . GLY A 1 268 ? 5.115 -11.900 5.462 1.00 85.25 268 GLY A C 1
ATOM 2108 O O . GLY A 1 268 ? 4.127 -12.587 5.194 1.00 85.25 268 GLY A O 1
ATOM 2109 N N . SER A 1 269 ? 6.164 -11.857 4.638 1.00 83.56 269 SER A N 1
ATOM 2110 C CA . SER A 1 269 ? 6.117 -12.433 3.287 1.00 83.56 269 SER A CA 1
ATOM 2111 C C . SER A 1 269 ? 6.059 -13.963 3.269 1.00 83.56 269 SER A C 1
ATOM 2113 O O . SER A 1 269 ? 5.550 -14.556 2.317 1.00 83.56 269 SER A O 1
ATOM 2115 N N . ARG A 1 270 ? 6.588 -14.619 4.309 1.00 89.31 270 ARG A N 1
ATOM 2116 C CA . ARG A 1 270 ? 6.616 -16.080 4.464 1.00 89.31 270 ARG A CA 1
ATOM 2117 C C . ARG A 1 270 ? 6.377 -16.466 5.920 1.00 89.31 270 ARG A C 1
ATOM 2119 O O . ARG A 1 270 ? 6.891 -15.810 6.825 1.00 89.31 270 ARG A O 1
ATOM 2126 N N . CYS A 1 271 ? 5.682 -17.580 6.132 1.00 88.25 271 CYS A N 1
ATOM 2127 C CA . CYS A 1 271 ? 5.528 -18.189 7.449 1.00 88.25 271 CYS A CA 1
ATOM 2128 C C . CYS A 1 271 ? 6.870 -18.777 7.898 1.00 88.25 271 CYS A C 1
ATOM 2130 O O . CYS A 1 271 ? 7.469 -19.583 7.180 1.00 88.25 271 CYS A O 1
ATOM 2132 N N . ARG A 1 272 ? 7.347 -18.375 9.081 1.00 86.75 272 ARG A N 1
ATOM 2133 C CA . ARG A 1 272 ? 8.602 -18.855 9.677 1.00 86.75 272 ARG A CA 1
ATOM 2134 C C . ARG A 1 272 ? 8.330 -19.954 10.692 1.00 86.75 272 ARG A C 1
ATOM 2136 O O . ARG A 1 272 ? 7.963 -19.658 11.822 1.00 86.75 272 ARG A O 1
ATOM 2143 N N . GLU A 1 273 ? 8.535 -21.208 10.328 1.00 83.88 273 GLU A N 1
ATOM 2144 C CA . GLU A 1 273 ? 8.404 -22.359 11.222 1.00 83.88 273 GLU A CA 1
ATOM 2145 C C . GLU A 1 273 ? 9.757 -22.763 11.817 1.00 83.88 273 GLU A C 1
ATOM 2147 O O . GLU A 1 273 ? 10.813 -22.346 11.345 1.00 83.88 273 GLU A O 1
ATOM 2152 N N . LYS A 1 274 ? 9.739 -23.608 12.856 1.00 77.88 274 LYS A N 1
ATOM 2153 C CA . LYS A 1 274 ? 10.975 -24.140 13.459 1.00 77.88 274 LYS A CA 1
ATOM 2154 C C . LYS A 1 274 ? 11.817 -24.937 12.449 1.00 77.88 274 LYS A C 1
ATOM 2156 O O . LYS A 1 274 ? 13.031 -25.003 12.589 1.00 77.88 274 LYS A O 1
ATOM 2161 N N . SER A 1 275 ? 11.169 -25.530 11.446 1.00 80.81 275 SER A N 1
ATOM 2162 C CA . SER A 1 275 ? 11.761 -26.374 10.402 1.00 80.81 275 SER A CA 1
ATOM 2163 C C . SER A 1 275 ? 12.173 -25.614 9.134 1.00 80.81 275 SER A C 1
ATOM 2165 O O . SER A 1 275 ? 12.829 -26.199 8.274 1.00 80.81 275 SER A O 1
ATOM 2167 N N . GLY A 1 276 ? 11.803 -24.337 8.980 1.00 86.69 276 GLY A N 1
ATOM 2168 C CA . GLY A 1 276 ? 12.085 -23.571 7.765 1.00 86.69 276 GLY A CA 1
ATOM 2169 C C . GLY A 1 276 ? 11.049 -22.490 7.464 1.00 86.69 276 GLY A C 1
ATOM 2170 O O . GLY A 1 276 ? 10.283 -22.077 8.331 1.00 86.69 276 GLY A O 1
ATOM 2171 N N . THR A 1 277 ? 11.026 -22.006 6.219 1.00 89.94 277 THR A N 1
ATOM 2172 C CA . THR A 1 277 ? 10.052 -20.991 5.783 1.00 89.94 277 THR A CA 1
ATOM 2173 C C . THR A 1 277 ? 9.139 -21.510 4.681 1.00 89.94 277 THR A C 1
ATOM 2175 O O . THR A 1 277 ? 9.605 -22.032 3.666 1.00 89.94 277 THR A O 1
ATOM 2178 N N . ARG A 1 278 ? 7.829 -21.311 4.840 1.00 93.00 278 ARG A N 1
ATOM 2179 C CA . ARG A 1 278 ? 6.816 -21.715 3.855 1.00 93.00 278 ARG A CA 1
ATOM 2180 C C . ARG A 1 278 ? 5.932 -20.553 3.425 1.00 93.00 278 ARG A C 1
ATOM 2182 O O . ARG A 1 278 ? 5.887 -19.510 4.073 1.00 93.00 278 ARG A O 1
ATOM 2189 N N . GLU A 1 279 ? 5.213 -20.750 2.329 1.00 91.06 279 GLU A N 1
ATOM 2190 C CA . GLU A 1 279 ? 4.208 -19.793 1.875 1.00 91.06 279 GLU A CA 1
ATOM 2191 C C . GLU A 1 279 ? 2.951 -19.865 2.741 1.00 91.06 279 GLU A C 1
ATOM 2193 O O . GLU A 1 279 ? 2.555 -20.931 3.227 1.00 91.06 279 GLU A O 1
ATOM 2198 N N . TRP A 1 280 ? 2.339 -18.702 2.940 1.00 92.69 280 TRP A N 1
ATOM 2199 C CA . TRP A 1 280 ? 1.055 -18.584 3.610 1.00 92.69 280 TRP A CA 1
ATOM 2200 C C . TRP A 1 280 ? -0.062 -19.101 2.711 1.00 92.69 280 TRP A C 1
ATOM 2202 O O . TRP A 1 280 ? -0.198 -18.679 1.560 1.00 92.69 280 TRP A O 1
ATOM 2212 N N . THR A 1 281 ? -0.913 -19.964 3.250 1.00 94.00 281 THR A N 1
ATOM 2213 C CA . THR A 1 281 ? -2.130 -20.381 2.555 1.00 94.00 281 THR A CA 1
ATOM 2214 C C . THR A 1 281 ? -3.134 -19.227 2.498 1.00 94.00 281 THR A C 1
ATOM 2216 O O . THR A 1 281 ? -3.095 -18.297 3.305 1.00 94.00 281 THR A O 1
ATOM 2219 N N . LYS A 1 282 ? -4.072 -19.275 1.543 1.00 92.75 282 LYS A N 1
ATOM 2220 C CA . LYS A 1 282 ? -5.138 -18.261 1.461 1.00 92.75 282 LYS A CA 1
ATOM 2221 C C . LYS A 1 282 ? -6.026 -18.260 2.697 1.00 92.75 282 LYS A C 1
ATOM 2223 O O . LYS A 1 282 ? -6.491 -17.207 3.103 1.00 92.75 282 LYS A O 1
ATOM 2228 N N . GLU A 1 283 ? -6.267 -19.429 3.276 1.00 94.31 283 GLU A N 1
ATOM 2229 C CA . GLU A 1 283 ? -7.087 -19.543 4.476 1.00 94.31 283 GLU A CA 1
ATOM 2230 C C . GLU A 1 283 ? -6.415 -18.879 5.680 1.00 94.31 283 GLU A C 1
ATOM 2232 O O . GLU A 1 283 ? -7.070 -18.136 6.399 1.00 94.31 283 GLU A O 1
ATOM 2237 N N . GLU A 1 284 ? -5.101 -19.058 5.836 1.00 94.88 284 GLU A N 1
ATOM 2238 C CA . GLU A 1 284 ? -4.323 -18.354 6.859 1.00 94.88 284 GLU A CA 1
ATOM 2239 C C . GLU A 1 284 ? -4.382 -16.840 6.668 1.00 94.88 284 GLU A C 1
ATOM 2241 O O . GLU A 1 284 ? -4.692 -16.117 7.613 1.00 94.88 284 GLU A O 1
ATOM 2246 N N . GLN A 1 285 ? -4.173 -16.367 5.434 1.00 94.75 285 GLN A N 1
ATOM 2247 C CA . GLN A 1 285 ? -4.302 -14.944 5.102 1.00 94.75 285 GLN A CA 1
ATOM 2248 C C . GLN A 1 285 ? -5.698 -14.412 5.440 1.00 94.75 285 GLN A C 1
ATOM 2250 O O . GLN A 1 285 ? -5.827 -13.342 6.025 1.00 94.75 285 GLN A O 1
ATOM 2255 N N . PHE A 1 286 ? -6.750 -15.165 5.112 1.00 95.62 286 PHE A N 1
ATOM 2256 C CA . PHE A 1 286 ? -8.124 -14.751 5.387 1.00 95.62 286 PHE A CA 1
ATOM 2257 C C . PHE A 1 286 ? -8.405 -14.720 6.887 1.00 95.62 286 PHE A C 1
ATOM 2259 O O . PHE A 1 286 ? -8.974 -13.747 7.353 1.00 95.62 286 PHE A O 1
ATOM 2266 N N . SER A 1 287 ? -7.962 -15.726 7.644 1.00 94.94 287 SER A N 1
ATOM 2267 C CA . SER A 1 287 ? -8.150 -15.754 9.099 1.00 94.94 287 SER A CA 1
ATOM 2268 C C . SER A 1 287 ? -7.460 -14.584 9.805 1.00 94.94 287 SER A C 1
ATOM 2270 O O . SER A 1 287 ? -8.011 -14.028 10.751 1.00 94.94 287 SER A O 1
ATOM 2272 N N . TYR A 1 288 ? -6.289 -14.167 9.312 1.00 94.56 288 TYR A N 1
ATOM 2273 C CA . TYR A 1 288 ? -5.604 -12.981 9.812 1.00 94.56 288 TYR A CA 1
ATOM 2274 C C . TYR A 1 288 ? -6.382 -11.704 9.490 1.00 94.56 288 TYR A C 1
ATOM 2276 O O . TYR A 1 288 ? -6.564 -10.871 10.368 1.00 94.56 288 TYR A O 1
ATOM 2284 N N . LEU A 1 289 ? -6.871 -11.561 8.254 1.00 94.81 289 LEU A N 1
ATOM 2285 C CA . LEU A 1 289 ? -7.664 -10.399 7.843 1.00 94.81 289 LEU A CA 1
ATOM 2286 C C . LEU A 1 289 ? -9.026 -10.328 8.548 1.00 94.81 289 LEU A C 1
ATOM 2288 O O . LEU A 1 289 ? -9.517 -9.230 8.792 1.00 94.81 289 LEU A O 1
ATOM 2292 N N . ASP A 1 290 ? -9.639 -11.469 8.869 1.00 94.38 290 ASP A N 1
ATOM 2293 C CA . ASP A 1 290 ? -10.857 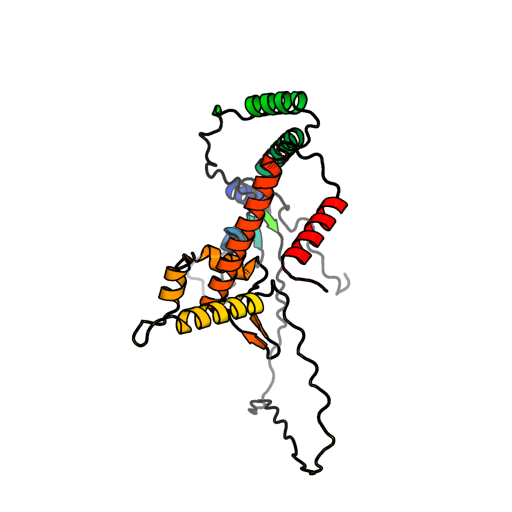-11.527 9.683 1.00 94.38 290 ASP A CA 1
ATOM 2294 C C . ASP A 1 290 ? -10.578 -10.965 11.085 1.00 94.38 290 ASP A C 1
ATOM 2296 O O . ASP A 1 290 ? -11.318 -10.116 11.575 1.00 94.38 290 ASP A O 1
ATOM 2300 N N . TRP A 1 291 ? -9.482 -11.414 11.708 1.00 93.56 291 TRP A N 1
ATOM 2301 C CA . TRP A 1 291 ? -9.064 -10.958 13.033 1.00 93.56 291 TRP A CA 1
ATOM 2302 C C . TRP A 1 291 ? -8.658 -9.479 13.045 1.00 93.56 291 TRP A C 1
ATOM 2304 O O . TRP A 1 291 ? -9.115 -8.746 13.910 1.00 93.56 291 TRP A O 1
ATOM 2314 N N . ASP A 1 292 ? -7.859 -9.024 12.076 1.00 91.81 292 ASP A N 1
ATOM 2315 C CA . ASP A 1 292 ? -7.396 -7.631 11.985 1.00 91.81 292 ASP A CA 1
ATOM 2316 C C . ASP A 1 292 ? -8.570 -6.661 11.784 1.00 91.81 292 ASP A C 1
ATOM 2318 O O . ASP A 1 292 ? -8.603 -5.616 12.426 1.00 91.81 292 ASP A O 1
ATOM 2322 N N . LYS A 1 293 ? -9.579 -7.026 10.978 1.00 90.94 293 LYS A N 1
ATOM 2323 C CA . LYS A 1 293 ? -10.794 -6.209 10.823 1.00 90.94 293 LYS A CA 1
ATOM 2324 C C . LYS A 1 293 ? -11.635 -6.167 12.093 1.00 90.94 293 LYS A C 1
ATOM 2326 O O . LYS A 1 293 ? -12.046 -5.082 12.485 1.00 90.94 293 LYS A O 1
ATOM 2331 N N . ALA A 1 294 ? -11.865 -7.315 12.730 1.00 90.06 294 ALA A N 1
ATOM 2332 C CA . ALA A 1 294 ? -12.618 -7.369 13.981 1.00 90.06 294 ALA A CA 1
ATOM 2333 C C . ALA A 1 294 ? -11.919 -6.576 15.099 1.00 90.06 294 ALA A C 1
ATOM 2335 O O . ALA A 1 294 ? -12.573 -5.879 15.869 1.00 90.06 294 ALA A O 1
ATOM 2336 N N . GLU A 1 295 ? -10.588 -6.640 15.161 1.00 88.69 295 GLU A N 1
ATOM 2337 C CA . GLU A 1 295 ? -9.803 -5.878 16.130 1.00 88.69 295 GLU A CA 1
ATOM 2338 C C . GLU A 1 295 ? -9.825 -4.378 15.822 1.00 88.69 295 GLU A C 1
ATOM 2340 O O . GLU A 1 295 ? -9.987 -3.567 16.730 1.00 88.69 295 GLU A O 1
ATOM 2345 N N . ASN A 1 296 ? -9.730 -3.993 14.548 1.00 87.88 296 ASN A N 1
ATOM 2346 C CA . ASN A 1 296 ? -9.846 -2.596 14.146 1.00 87.88 296 ASN A CA 1
ATOM 2347 C C . ASN A 1 296 ? -11.237 -2.026 14.466 1.00 87.88 296 ASN A C 1
ATOM 2349 O O . ASN A 1 296 ? -11.324 -0.928 15.000 1.00 87.88 296 ASN A O 1
ATOM 2353 N N . GLU A 1 297 ? -12.310 -2.780 14.213 1.00 89.88 297 GLU A N 1
ATOM 2354 C CA . GLU A 1 297 ? -13.682 -2.384 14.562 1.00 89.88 297 GLU A CA 1
ATOM 2355 C C . GLU A 1 297 ? -13.865 -2.243 16.081 1.00 89.88 297 GLU A C 1
ATOM 2357 O O . GLU A 1 297 ? -14.456 -1.267 16.535 1.00 89.88 297 GLU A O 1
ATOM 2362 N N . ARG A 1 298 ? -13.285 -3.147 16.884 1.00 90.06 298 ARG A N 1
ATOM 2363 C CA . ARG A 1 298 ? -13.275 -3.025 18.353 1.00 90.06 298 ARG A CA 1
ATOM 2364 C C . ARG A 1 298 ? -12.571 -1.746 18.807 1.00 90.06 298 ARG A C 1
ATOM 2366 O O . ARG A 1 298 ? -13.083 -1.033 19.667 1.00 90.06 298 ARG A O 1
ATOM 2373 N N . VAL A 1 299 ? -11.396 -1.458 18.246 1.00 84.19 299 VAL A N 1
ATOM 2374 C CA . VAL A 1 299 ? -10.635 -0.242 18.568 1.00 84.19 299 VAL A CA 1
ATOM 2375 C C . VAL A 1 299 ? -11.415 1.005 18.150 1.00 84.19 299 VAL A C 1
ATOM 2377 O O . VAL A 1 299 ? -11.518 1.942 18.937 1.00 84.19 299 VAL A O 1
ATOM 2380 N N . GLU A 1 300 ? -12.003 1.014 16.954 1.00 83.62 300 GLU A N 1
ATOM 2381 C CA . GLU A 1 300 ? -12.842 2.115 16.470 1.00 83.62 300 GLU A CA 1
ATOM 2382 C C . GLU A 1 300 ? -14.084 2.319 17.341 1.00 83.62 300 GLU A C 1
ATOM 2384 O O . GLU A 1 300 ? -14.410 3.461 17.658 1.00 83.62 300 GLU A O 1
ATOM 2389 N N . GLN A 1 301 ? -14.739 1.245 17.788 1.00 87.44 301 GLN A N 1
ATOM 2390 C CA . GLN A 1 301 ? -15.872 1.325 18.707 1.00 87.44 301 GLN A CA 1
ATOM 2391 C C . GLN A 1 301 ? -15.451 1.903 20.062 1.00 87.44 301 GLN A C 1
ATOM 2393 O O . GLN A 1 301 ? -16.087 2.840 20.537 1.00 87.44 301 GLN A O 1
ATOM 2398 N N . ASN A 1 302 ? -14.358 1.408 20.651 1.00 83.19 302 ASN A N 1
ATOM 2399 C CA . ASN A 1 302 ? -13.828 1.930 21.912 1.00 83.19 302 ASN A CA 1
ATOM 2400 C C . ASN A 1 302 ? -13.498 3.425 21.805 1.00 83.19 302 ASN A C 1
ATOM 2402 O O . ASN A 1 302 ? -13.851 4.209 22.683 1.00 83.19 302 ASN A O 1
ATOM 2406 N N . VAL A 1 303 ? -12.843 3.833 20.713 1.00 82.94 303 VAL A N 1
ATOM 2407 C CA . VAL A 1 303 ? -12.559 5.247 20.439 1.00 82.94 303 VAL A CA 1
ATOM 2408 C C . VAL A 1 303 ? -13.860 6.026 20.244 1.00 82.94 303 VAL A C 1
ATOM 2410 O O . VAL A 1 303 ? -13.980 7.130 20.759 1.00 82.94 303 VAL A O 1
ATOM 2413 N N . GLY A 1 304 ? -14.849 5.470 19.544 1.00 83.50 304 GLY A N 1
ATOM 2414 C CA . GLY A 1 304 ? -16.155 6.093 19.334 1.00 83.50 304 GLY A CA 1
ATOM 2415 C C . GLY A 1 304 ? -16.923 6.338 20.634 1.00 83.50 304 GLY A C 1
ATOM 2416 O O . GLY A 1 304 ? -17.442 7.433 20.832 1.00 83.50 304 GLY A O 1
ATOM 2417 N N . GLU A 1 305 ? -16.953 5.358 21.539 1.00 85.19 305 GLU A N 1
ATOM 2418 C CA . GLU A 1 305 ? -17.552 5.483 22.875 1.00 85.19 305 GLU A CA 1
ATOM 2419 C C . GLU A 1 305 ? -16.835 6.551 23.707 1.00 85.19 305 GLU A C 1
ATOM 2421 O O . GLU A 1 305 ? -17.470 7.407 24.323 1.00 85.19 305 GLU A O 1
ATOM 2426 N N . GLU A 1 306 ? -15.505 6.561 23.660 1.00 82.12 306 GLU A N 1
ATOM 2427 C CA . GLU A 1 306 ? -14.695 7.541 24.370 1.00 82.12 306 GLU A CA 1
ATOM 2428 C C . GLU A 1 306 ? -14.899 8.967 23.832 1.00 82.12 306 GLU A C 1
ATOM 2430 O O . GLU A 1 306 ? -15.057 9.906 24.611 1.00 82.12 306 GLU A O 1
ATOM 2435 N N . MET A 1 307 ? -14.961 9.130 22.506 1.00 77.62 307 MET A N 1
ATOM 2436 C CA . MET A 1 307 ? -15.262 10.405 21.851 1.00 77.62 307 MET A CA 1
ATOM 2437 C C . MET A 1 307 ? -16.711 10.851 22.105 1.00 77.62 307 MET A C 1
ATOM 2439 O O . MET A 1 307 ? -16.976 12.050 22.140 1.00 77.62 307 MET A O 1
ATOM 2443 N N . ALA A 1 308 ? -17.653 9.923 22.306 1.00 82.62 308 ALA A N 1
ATOM 2444 C CA . ALA A 1 308 ? -19.028 10.248 22.685 1.00 82.62 308 ALA A CA 1
ATOM 2445 C C . ALA A 1 308 ? -19.129 10.726 24.145 1.00 82.62 308 ALA A C 1
ATOM 2447 O O . ALA A 1 308 ? -19.877 11.661 24.430 1.00 82.62 308 ALA A O 1
ATOM 2448 N N . GLU A 1 309 ? -18.363 10.126 25.063 1.00 84.56 309 GLU A N 1
ATOM 2449 C CA . GLU A 1 309 ? -18.274 10.570 26.461 1.00 84.56 309 GLU A CA 1
ATOM 2450 C C . GLU A 1 309 ? -17.516 11.904 26.578 1.00 84.56 309 GLU A C 1
ATOM 2452 O O . GLU A 1 309 ? -17.914 12.798 27.329 1.00 84.56 309 GLU A O 1
ATOM 2457 N N . LYS A 1 310 ? -16.409 12.042 25.837 1.00 79.50 310 LYS A N 1
ATOM 2458 C CA . LYS A 1 310 ? -15.494 13.191 25.870 1.00 79.50 310 LYS A CA 1
ATOM 2459 C C . LYS A 1 310 ? -15.156 13.633 24.444 1.00 79.50 310 LYS A C 1
ATOM 2461 O O . LYS A 1 310 ? -14.097 13.276 23.934 1.00 79.50 310 LYS A O 1
ATOM 2466 N N . PRO A 1 311 ? -15.988 14.489 23.827 1.00 68.12 311 PRO A N 1
ATOM 2467 C CA . PRO A 1 311 ? -15.778 14.955 22.451 1.00 68.12 311 PRO A CA 1
ATOM 2468 C C . PRO A 1 311 ? -14.464 15.714 22.223 1.00 68.12 311 PRO A C 1
ATOM 2470 O O . PRO A 1 311 ? -13.943 15.734 21.110 1.00 68.12 311 PRO A O 1
ATOM 2473 N N . PHE A 1 312 ? -13.909 16.314 23.282 1.00 64.31 312 PHE A N 1
ATOM 2474 C CA . PHE A 1 312 ? -12.642 17.047 23.265 1.00 64.31 312 PHE A CA 1
ATOM 2475 C C . PHE A 1 312 ? -11.712 16.519 24.364 1.00 64.31 312 PHE A C 1
ATOM 2477 O O . PHE A 1 312 ? -11.565 17.152 25.416 1.00 64.31 312 PHE A O 1
ATOM 2484 N N . PRO A 1 313 ? -11.103 15.335 24.178 1.00 64.25 313 PRO A N 1
ATOM 2485 C CA . PRO A 1 313 ? -10.197 14.795 25.176 1.00 64.25 313 PRO A CA 1
ATOM 2486 C C . PRO A 1 313 ? -8.966 15.706 25.278 1.00 64.25 313 PRO A C 1
ATOM 2488 O O . PRO A 1 313 ? -8.330 16.042 24.278 1.00 64.25 313 PRO A O 1
ATOM 2491 N N . GLN A 1 314 ? -8.611 16.117 26.500 1.00 66.69 314 GLN A N 1
ATOM 2492 C CA . GLN A 1 314 ? -7.352 16.828 26.733 1.00 66.69 314 GLN A CA 1
ATOM 2493 C C . GLN A 1 314 ? -6.165 15.970 26.273 1.00 66.69 314 GLN A C 1
ATOM 2495 O O . GLN A 1 314 ? -6.249 14.739 26.255 1.00 66.69 314 GLN A O 1
ATOM 2500 N N . ARG A 1 315 ? -5.035 16.614 25.932 1.00 61.06 315 ARG A N 1
ATOM 2501 C CA . ARG A 1 315 ? -3.797 15.912 25.556 1.00 61.06 315 ARG A CA 1
ATOM 2502 C C . ARG A 1 315 ? -3.468 14.837 26.586 1.00 61.06 315 ARG A C 1
ATOM 2504 O O . ARG A 1 315 ? -3.047 15.126 27.704 1.00 61.06 315 ARG A O 1
ATOM 2511 N N . ARG A 1 316 ? -3.602 13.586 26.162 1.00 68.88 316 ARG A N 1
ATOM 2512 C CA . ARG A 1 316 ? -3.172 12.428 26.929 1.00 68.88 316 ARG A CA 1
ATOM 2513 C C . ARG A 1 316 ? -1.660 12.331 26.852 1.00 68.88 316 ARG A C 1
ATOM 2515 O O . ARG A 1 316 ? -1.091 12.200 25.770 1.00 68.88 316 ARG A O 1
ATOM 2522 N N . GLY A 1 317 ? -1.007 12.441 28.003 1.00 70.69 317 GLY A N 1
ATOM 2523 C CA . GLY A 1 317 ? 0.419 12.162 28.109 1.00 70.69 317 GLY A CA 1
ATOM 2524 C C . GLY A 1 317 ? 0.723 10.708 27.743 1.00 70.69 317 GLY A C 1
ATOM 2525 O O . GLY A 1 317 ? -0.149 9.843 27.810 1.00 70.69 317 GLY A O 1
ATOM 2526 N N . MET A 1 318 ? 1.983 10.435 27.404 1.00 64.75 318 MET A N 1
ATOM 2527 C CA . MET A 1 318 ? 2.469 9.096 27.048 1.00 64.75 318 MET A CA 1
ATOM 2528 C C . MET A 1 318 ? 2.064 8.016 28.075 1.00 64.75 318 MET A C 1
ATOM 2530 O O . MET A 1 318 ? 1.707 6.911 27.687 1.00 64.75 318 MET A O 1
ATOM 2534 N N . GLN A 1 319 ? 2.035 8.351 29.371 1.00 67.94 319 GLN A N 1
ATOM 2535 C CA . GLN A 1 319 ? 1.625 7.434 30.442 1.00 67.94 319 GLN A CA 1
ATOM 2536 C C . GLN A 1 319 ? 0.194 6.909 30.267 1.00 67.94 319 GLN A C 1
ATOM 2538 O O . GLN A 1 319 ? -0.023 5.709 30.338 1.00 67.94 319 GLN A O 1
ATOM 2543 N N . HIS A 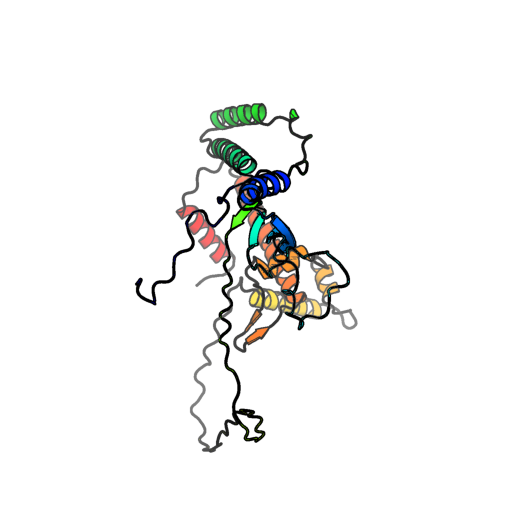1 320 ? -0.765 7.777 29.937 1.00 77.38 320 HIS A N 1
ATOM 2544 C CA . HIS A 1 320 ? -2.151 7.357 29.722 1.00 77.38 320 HIS A CA 1
ATOM 2545 C C . HIS A 1 320 ? -2.265 6.366 28.553 1.00 77.38 320 HIS A C 1
ATOM 2547 O O . HIS A 1 320 ? -3.127 5.490 28.561 1.00 77.38 320 HIS A O 1
ATOM 2553 N N . ILE A 1 321 ? -1.427 6.510 27.522 1.00 73.50 321 ILE A N 1
ATOM 2554 C CA . ILE A 1 321 ? -1.415 5.589 26.378 1.00 73.50 321 ILE A CA 1
ATOM 2555 C C . ILE A 1 321 ? -0.946 4.203 26.834 1.00 73.50 321 ILE A C 1
ATOM 2557 O O . ILE A 1 321 ? -1.571 3.207 26.478 1.00 73.50 321 ILE A O 1
ATOM 2561 N N . TRP A 1 322 ? 0.100 4.140 27.661 1.00 77.50 322 TRP A N 1
ATOM 2562 C CA . TRP A 1 322 ? 0.580 2.882 28.233 1.00 77.50 322 TRP A CA 1
ATOM 2563 C C . TRP A 1 322 ? -0.435 2.246 29.182 1.00 77.50 322 TRP A C 1
ATOM 2565 O O . TRP A 1 322 ? -0.714 1.062 29.035 1.00 77.50 322 TRP A O 1
ATOM 2575 N N . ASP A 1 323 ? -1.057 3.023 30.071 1.00 81.19 323 ASP A N 1
ATOM 2576 C CA . ASP A 1 323 ? -2.077 2.518 31.002 1.00 81.19 323 ASP A CA 1
ATOM 2577 C C . ASP A 1 323 ? -3.333 2.021 30.254 1.00 81.19 323 ASP A C 1
ATOM 2579 O O . ASP A 1 323 ? -4.011 1.081 30.675 1.00 81.19 323 ASP A O 1
ATOM 2583 N N . ALA A 1 324 ? -3.684 2.657 29.130 1.00 78.19 324 ALA A N 1
ATOM 2584 C CA . ALA A 1 324 ? -4.744 2.180 28.245 1.00 78.19 324 ALA A CA 1
ATOM 2585 C C . ALA A 1 324 ? -4.346 0.868 27.555 1.00 78.19 324 ALA A C 1
ATOM 2587 O O . ALA A 1 324 ? -5.138 -0.069 27.554 1.00 78.19 324 ALA A O 1
ATOM 2588 N N . ALA A 1 325 ? -3.117 0.777 27.037 1.00 77.81 325 ALA A N 1
ATOM 2589 C CA . ALA A 1 325 ? -2.601 -0.440 26.419 1.00 77.81 325 ALA A CA 1
ATOM 2590 C C . ALA A 1 325 ? -2.516 -1.608 27.415 1.00 77.81 325 ALA A C 1
ATOM 2592 O O . ALA A 1 325 ? -2.864 -2.732 27.068 1.00 77.81 325 ALA A O 1
ATOM 2593 N N . GLU A 1 326 ? -2.106 -1.356 28.659 1.00 81.00 326 GLU A N 1
ATOM 2594 C CA . GLU A 1 326 ? -2.044 -2.372 29.713 1.00 81.00 326 GLU A CA 1
ATOM 2595 C C . GLU A 1 326 ? -3.438 -2.905 30.064 1.00 81.00 326 GLU A C 1
ATOM 2597 O O . GLU A 1 326 ? -3.638 -4.120 30.121 1.00 81.00 326 GLU A O 1
ATOM 2602 N N . ARG A 1 327 ? -4.433 -2.019 30.212 1.00 81.44 327 ARG A N 1
ATOM 2603 C CA . ARG A 1 327 ? -5.832 -2.434 30.404 1.00 81.44 327 ARG A CA 1
ATOM 2604 C C . ARG A 1 327 ? -6.345 -3.278 29.242 1.00 81.44 327 ARG A C 1
ATOM 2606 O O . ARG A 1 327 ? -7.007 -4.285 29.483 1.00 81.44 327 ARG A O 1
ATOM 2613 N N . ASP A 1 328 ? -6.008 -2.902 28.013 1.00 79.00 328 ASP A N 1
ATOM 2614 C CA . ASP A 1 328 ? -6.406 -3.641 26.814 1.00 79.00 328 ASP A CA 1
ATOM 2615 C C . ASP A 1 328 ? -5.767 -5.043 26.788 1.00 79.00 328 ASP A C 1
ATOM 2617 O O . ASP A 1 328 ? -6.452 -6.033 26.541 1.00 79.00 328 ASP A O 1
ATOM 2621 N N . VAL A 1 329 ? -4.482 -5.165 27.146 1.00 75.19 329 VAL A N 1
ATOM 2622 C CA . VAL A 1 329 ? -3.784 -6.460 27.267 1.00 75.19 329 VAL A CA 1
ATOM 2623 C C . VAL A 1 329 ? -4.441 -7.360 28.319 1.00 75.19 329 VAL A C 1
ATOM 2625 O O . VAL A 1 329 ? -4.650 -8.551 28.068 1.00 75.19 329 VAL A O 1
ATOM 2628 N N . ILE A 1 330 ? -4.816 -6.797 29.471 1.00 76.56 330 ILE A N 1
ATOM 2629 C CA . ILE A 1 330 ? -5.535 -7.523 30.528 1.00 76.56 330 ILE A CA 1
ATOM 2630 C C . ILE A 1 330 ? -6.906 -7.989 30.018 1.00 76.56 330 ILE A C 1
ATOM 2632 O O . ILE A 1 330 ? -7.275 -9.149 30.206 1.00 76.56 330 ILE A O 1
ATOM 2636 N N . GLN A 1 331 ? -7.647 -7.116 29.333 1.00 72.69 331 GLN A N 1
ATOM 2637 C CA . GLN A 1 331 ? -8.978 -7.419 28.804 1.00 72.69 331 GLN A CA 1
ATOM 2638 C C . GLN A 1 331 ? -8.946 -8.480 27.690 1.00 72.69 331 GLN A C 1
ATOM 2640 O O . GLN A 1 331 ? -9.878 -9.274 27.570 1.00 72.69 331 GLN A O 1
ATOM 2645 N N . GLN A 1 332 ? -7.853 -8.553 26.923 1.00 65.69 332 GLN A N 1
ATOM 2646 C CA . GLN A 1 332 ? -7.618 -9.582 25.903 1.00 65.69 332 GLN A CA 1
ATOM 2647 C C . GLN A 1 332 ? -7.114 -10.924 26.472 1.00 65.69 332 GLN A C 1
ATOM 2649 O O . GLN A 1 332 ? -6.836 -11.853 25.712 1.00 65.69 332 GLN A O 1
ATOM 2654 N N . GLY A 1 333 ? -7.004 -11.060 27.800 1.00 54.47 333 GLY A N 1
ATOM 2655 C CA . GLY A 1 333 ? -6.554 -12.293 28.452 1.00 54.47 333 GLY A CA 1
ATOM 2656 C C . GLY A 1 333 ? -5.045 -12.535 28.353 1.00 54.47 333 GLY A C 1
ATOM 2657 O O . GLY A 1 333 ? -4.586 -13.648 28.605 1.00 54.47 333 GLY A O 1
ATOM 2658 N N . GLY A 1 334 ? -4.264 -11.508 28.007 1.00 49.97 334 GLY A N 1
ATOM 2659 C CA . GLY A 1 334 ? -2.802 -11.522 28.013 1.00 49.97 334 GLY A CA 1
ATOM 2660 C C . GLY A 1 334 ? -2.225 -11.229 29.397 1.00 49.97 334 GLY A C 1
ATOM 2661 O O . GLY A 1 334 ? -1.377 -10.354 29.531 1.00 49.97 334 GLY A O 1
ATOM 2662 N N . GLY A 1 335 ? -2.707 -11.912 30.436 1.00 30.97 335 GLY A N 1
ATOM 2663 C CA . GLY A 1 335 ? -2.082 -11.858 31.759 1.00 30.97 335 GLY A CA 1
ATOM 2664 C C . GLY A 1 335 ? -0.753 -12.615 31.743 1.00 30.97 335 GLY A C 1
ATOM 2665 O O . GLY A 1 335 ? -0.710 -13.743 31.251 1.00 30.97 335 GLY A O 1
ATOM 2666 N N . ALA A 1 336 ? 0.310 -11.967 32.225 1.00 34.50 336 ALA A N 1
ATOM 2667 C CA . ALA A 1 336 ? 1.645 -12.544 32.395 1.00 34.50 336 ALA A CA 1
ATOM 2668 C C . ALA A 1 336 ? 1.657 -13.807 33.271 1.00 34.50 336 ALA A C 1
ATOM 2670 O O . ALA A 1 336 ? 0.838 -13.878 34.218 1.00 34.50 336 ALA A O 1
#

pLDDT: mean 71.43, std 22.07, range [22.52, 96.31]

Organism: NCBI:txid100902

Sequence (336 aa):
MNPIGVPIPFPDDAMPPEGQYSSREELVTAINAWAAPRGYAFSVKSSVVTPSGRTRVIYSCDRGAGKAPKVKPAKERKRKTTTRRTGCQFSIAAKESLYDVQGQEKWDTFYKHWHEIVASTTEDIYMERLEKFKQQYSPDHLNEAPNDSSTTTHTITHTTTRSITRSASPASLSGVSMISETIAVITTHTTTCRVSPPAPTPLAAAPALRADDPRAIYQRYKEAREAWYATVPRGGLRTNQQYRKAMGLPARYSKIELQWCLNYKQMGSRCREKSGTREWTKEEQFSYLDWDKAENERVEQNVGEEMAEKPFPQRRGMQHIWDAAERDVIQQGGGA

Mean predicted aligned error: 20.82 Å

Nearest PDB structures (foldseek):
  8ka7-assembly1_A  TM=6.192E-01  e=3.055E-01  synthetic construct

Radius of gyration: 34.94 Å; Cα contacts (8 Å, |Δi|>4): 251; chains: 1; bounding box: 86×81×87 Å

Solvent-accessible surface area (backbone atoms only — not comparable to full-atom values): 21366 Å² total; per-residue (Å²): 139,80,80,89,80,72,80,79,72,77,57,87,84,75,54,75,81,76,52,78,23,68,34,72,66,56,43,54,48,53,52,32,64,61,27,48,89,74,73,48,42,68,39,84,70,48,74,45,72,44,98,86,74,35,48,37,39,33,34,24,38,63,31,22,69,60,79,49,78,76,87,66,80,94,66,84,71,94,60,92,75,78,76,78,38,66,42,47,83,56,53,45,33,36,34,46,42,86,73,50,62,67,58,48,53,53,46,54,55,50,52,50,55,53,49,54,37,73,66,41,90,46,72,69,58,26,53,54,44,48,51,55,49,46,70,76,68,44,77,90,61,74,82,62,64,85,69,88,73,74,64,40,31,31,39,54,50,88,69,88,84,81,83,84,80,82,85,78,86,89,80,82,92,80,90,80,93,76,88,85,83,89,80,87,80,85,86,80,86,85,81,89,81,90,83,87,86,82,81,87,74,79,76,78,72,74,81,78,70,51,78,85,36,50,66,44,38,29,49,54,48,50,52,54,46,50,56,51,48,70,70,50,58,96,88,56,82,84,44,72,68,52,51,28,59,75,70,73,42,76,92,70,79,56,74,63,60,57,50,43,40,26,75,76,43,92,52,38,79,47,43,80,52,101,92,47,75,42,79,70,51,70,65,45,55,47,38,38,53,52,49,53,50,55,50,50,51,51,51,52,46,54,51,48,54,49,40,70,77,38,78,76,70,71,88,74,52,74,64,56,56,50,57,49,50,50,52,48,37,52,75,72,67,62,67,130

Foldseek 3Di:
DDDPDDDPPQPPLNAQDWDKDLDPVRVQVRRQVSCVVVPWHWDWPDWDQDPVRKIKTKTDTPLQPDDADDPDPDDPDPDPDDDSHHNDPDIKIKIWDQPPVVVVVVVVVLVVLVVLLLPDPDPVSNVVSVVVNCVVDPDPPVPDPPDPPRSGIITIDDDDDDDDDDDDDDDDDDDDDDDDDDDDDDDDDDDDDDDDDDDDDDPDDDPDDDCLQLVVLLVVVVVQLVVVVVVADDVDDSDPQVVCVVVVHDSDDDPVLLVCCAPPHNVHVWDQDPVGTHGDDRSSSSSSVRVVVVVVVVVVVVVVVVCVVPVNDDDDDPVVVVVVVVVVCVVVVVDD